Protein AF-A0A0K2TGV7-F1 (afdb_monomer_lite)

Organism: Lepeophtheirus salmonis (NCBI:txid72036)

InterPro domains:
  IPR032063 ADP-ribosylhydrolase MavL-like [PF16062] (21-197)

Secondary structure (DSSP, 8-state):
-HHHHHHHT--------HHHHHHHHHHHHHHS--S-STT-HHHHHHH-GGGHHHHHHHHHT-EEEE-HHHHHHHHHHHHHHHHHS-HHHHHHHTT--HHHHHHHHHHS--SEEETTTTEEE-STT--EEES--TTTT-TTT-BTTB-TTTS--HHHHHHHTTEEEEEEEE--S---TTSTTPPPS-GGGS-SEEEE-

pLDDT: mean 87.93, std 15.77, range [33.53, 98.56]

Foldseek 3Di:
DVVVVVVLPPQPPDPCQLVNVLVVLVVQCVQPPDPDDLQRSVNCCVVCVVCSVVVVVQVSPKDKDFDPVLLVVVVVVLVCCCVPFDPQSVVVSVPDDSNNLLVCLPQLAFPDFDDPQRWTHHTRPQGTDGDLLQQERPPPRHDPPNHVVRHPHPVSPVSSVRMDMKTKDFDQDPPDPPCSSDGDPCPVVDDRIDMDD

Radius of gyration: 19.22 Å; chains: 1; bounding box: 45×31×54 Å

Structure (mmCIF, N/CA/C/O backbone):
data_AF-A0A0K2TGV7-F1
#
_entry.id   AF-A0A0K2TGV7-F1
#
loop_
_atom_site.group_PDB
_atom_site.id
_atom_site.type_symbol
_atom_site.label_atom_id
_atom_site.label_alt_id
_atom_site.label_comp_id
_atom_site.label_asym_id
_atom_site.label_entity_id
_atom_site.label_seq_id
_atom_site.pdbx_PDB_ins_code
_atom_site.Cartn_x
_atom_site.Cartn_y
_atom_site.Cartn_z
_atom_site.occupancy
_atom_site.B_iso_or_equiv
_atom_site.auth_seq_id
_atom_site.auth_comp_id
_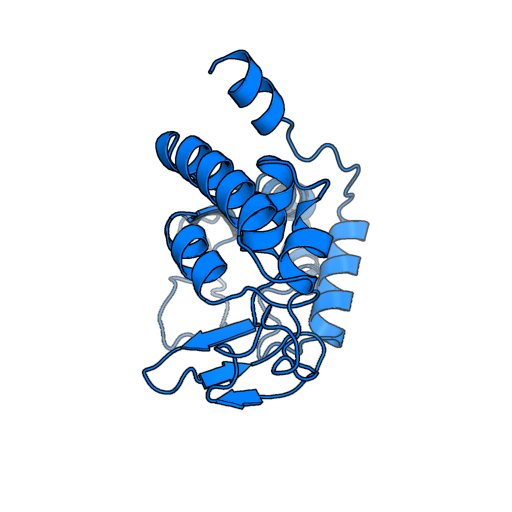atom_site.auth_asym_id
_atom_site.auth_atom_id
_atom_site.pdbx_PDB_model_num
ATOM 1 N N . MET A 1 1 ? -26.450 -1.143 -6.651 1.00 40.16 1 MET A N 1
ATOM 2 C CA . MET A 1 1 ? -25.113 -1.548 -7.145 1.00 40.16 1 MET A CA 1
ATOM 3 C C . MET A 1 1 ? -24.595 -0.707 -8.314 1.00 40.16 1 MET A C 1
ATOM 5 O O . MET A 1 1 ? -23.536 -0.115 -8.162 1.00 40.16 1 MET A O 1
ATOM 9 N N . ALA A 1 2 ? -25.316 -0.563 -9.437 1.00 33.53 2 ALA A N 1
ATOM 10 C CA . ALA A 1 2 ? -24.807 0.136 -10.637 1.00 33.53 2 ALA A CA 1
ATOM 11 C C . ALA A 1 2 ? -24.327 1.593 -10.410 1.00 33.53 2 ALA A C 1
ATOM 13 O O . ALA A 1 2 ? -23.336 2.024 -10.998 1.00 33.53 2 ALA A O 1
ATOM 14 N N . ALA A 1 3 ? -24.981 2.349 -9.519 1.00 35.62 3 ALA A N 1
ATOM 15 C CA . ALA A 1 3 ? -24.575 3.718 -9.168 1.00 35.62 3 ALA A CA 1
ATOM 16 C C . ALA A 1 3 ? -23.328 3.787 -8.257 1.00 35.62 3 ALA A C 1
ATOM 18 O O . ALA A 1 3 ? -22.602 4.780 -8.283 1.00 35.62 3 ALA A O 1
ATOM 19 N N . ILE A 1 4 ? -23.068 2.733 -7.474 1.00 36.53 4 ILE A N 1
ATOM 20 C CA . ILE A 1 4 ? -21.887 2.605 -6.602 1.00 36.53 4 ILE A CA 1
ATOM 21 C C . ILE A 1 4 ? -20.673 2.207 -7.452 1.00 36.53 4 ILE A C 1
ATOM 23 O O . ILE A 1 4 ? -19.629 2.849 -7.363 1.00 36.53 4 ILE A O 1
ATOM 27 N N . LEU A 1 5 ? -20.853 1.247 -8.367 1.00 35.50 5 LEU A N 1
ATOM 28 C CA . LEU A 1 5 ? -19.845 0.840 -9.353 1.00 35.50 5 LEU A CA 1
ATOM 29 C C . LEU A 1 5 ? -19.385 2.016 -10.229 1.00 35.50 5 LEU A C 1
ATOM 31 O O . LEU A 1 5 ? -18.187 2.254 -10.331 1.00 35.50 5 LEU A O 1
ATOM 35 N N . LYS A 1 6 ? -20.308 2.842 -10.752 1.00 35.88 6 LYS A N 1
ATOM 36 C CA . LYS A 1 6 ? -19.953 4.047 -11.536 1.00 35.88 6 LYS A CA 1
ATOM 37 C C . LYS A 1 6 ? -19.118 5.082 -10.765 1.00 35.88 6 LYS A C 1
ATOM 39 O O . LYS A 1 6 ? -18.370 5.835 -11.387 1.00 35.88 6 LYS A O 1
ATOM 44 N N . LYS A 1 7 ? -19.252 5.154 -9.432 1.00 38.47 7 LYS A N 1
ATOM 45 C CA . LYS A 1 7 ? -18.447 6.046 -8.573 1.00 38.47 7 LYS A CA 1
ATOM 46 C C . LYS A 1 7 ? -17.069 5.463 -8.250 1.00 38.47 7 LYS A C 1
ATOM 48 O O . LYS A 1 7 ? -16.127 6.236 -8.109 1.00 38.47 7 LYS A O 1
ATOM 53 N N . LEU A 1 8 ? -16.954 4.137 -8.160 1.00 39.44 8 LEU A N 1
ATOM 54 C CA . LEU A 1 8 ? -15.688 3.421 -7.950 1.00 39.44 8 LEU A CA 1
ATOM 55 C C . LEU A 1 8 ? -14.821 3.386 -9.218 1.00 39.44 8 LEU A C 1
ATOM 57 O O . LEU A 1 8 ? -13.602 3.375 -9.122 1.00 39.44 8 LEU A O 1
ATOM 61 N N . THR A 1 9 ? -15.428 3.452 -10.406 1.00 39.25 9 THR A N 1
ATOM 62 C CA . THR A 1 9 ? -14.722 3.503 -11.699 1.00 39.25 9 THR A CA 1
ATOM 63 C C . THR A 1 9 ? -14.281 4.907 -12.110 1.00 39.25 9 THR A C 1
ATOM 65 O O . THR A 1 9 ? -14.002 5.137 -13.290 1.00 39.25 9 THR A O 1
ATOM 68 N N . LYS A 1 10 ? -14.230 5.886 -11.195 1.00 40.75 10 LYS A N 1
ATOM 69 C CA . LYS A 1 10 ? -13.599 7.166 -11.525 1.00 40.75 10 LYS A CA 1
ATOM 70 C C . LYS A 1 10 ? -12.100 6.900 -11.666 1.00 40.75 10 LYS A C 1
ATOM 72 O O . LYS A 1 10 ? -11.375 6.934 -10.679 1.00 40.75 10 LYS A O 1
ATOM 77 N N . LYS A 1 11 ? -11.672 6.598 -12.902 1.00 44.78 11 LYS A N 1
ATOM 78 C CA . LYS A 1 11 ? -10.268 6.520 -13.332 1.00 44.78 11 LYS A CA 1
ATOM 79 C C . LYS A 1 11 ? -9.540 7.658 -12.628 1.00 44.78 11 LYS A C 1
ATOM 81 O O . LYS A 1 11 ? -10.070 8.771 -12.669 1.00 44.78 11 LYS A O 1
ATOM 86 N N . CYS A 1 12 ? -8.421 7.382 -11.952 1.00 42.91 12 CYS A N 1
ATOM 87 C CA . CYS A 1 12 ? -7.605 8.403 -11.301 1.00 42.91 12 CYS A CA 1
ATOM 88 C C . CYS A 1 12 ? -7.347 9.523 -12.313 1.00 42.91 12 CYS A C 1
ATOM 90 O O . CYS A 1 12 ? -6.460 9.438 -13.154 1.00 42.91 12 CYS A O 1
ATOM 92 N N . SER A 1 13 ? -8.182 10.561 -12.274 1.00 42.34 13 SER A N 1
ATOM 93 C CA . SER A 1 13 ? -8.185 11.672 -13.219 1.00 42.34 13 SER A CA 1
ATOM 94 C C . SER A 1 13 ? -7.161 12.701 -12.762 1.00 42.34 13 SER A C 1
ATOM 96 O O . SER A 1 13 ? -7.432 13.901 -12.743 1.00 42.34 13 SER A O 1
ATOM 98 N N . GLY A 1 14 ? -6.023 12.212 -12.271 1.00 48.12 14 GLY A N 1
ATOM 99 C CA . GLY A 1 14 ? -4.883 13.041 -11.963 1.00 48.12 14 GLY A CA 1
ATOM 100 C C . GLY A 1 14 ? -4.236 13.422 -13.280 1.00 48.12 14 GLY A C 1
ATOM 101 O O . GLY A 1 14 ? -3.942 12.554 -14.101 1.00 48.12 14 GLY A O 1
ATOM 102 N N . ASN A 1 15 ? -3.973 14.712 -13.466 1.00 54.06 15 ASN A N 1
ATOM 103 C CA . ASN A 1 15 ? -3.015 15.214 -14.449 1.00 54.06 15 ASN A CA 1
ATOM 104 C C . ASN A 1 15 ? -1.585 14.765 -14.073 1.00 54.06 15 ASN A C 1
ATOM 106 O O . ASN A 1 15 ? -0.688 15.593 -13.975 1.00 54.06 15 ASN A O 1
ATOM 110 N N . SER A 1 16 ? -1.359 13.482 -13.776 1.00 59.22 16 SER A N 1
ATOM 111 C CA . SER A 1 16 ? -0.023 12.950 -13.531 1.00 59.22 16 SER A CA 1
ATOM 112 C C . SER A 1 16 ? 0.715 12.924 -14.863 1.00 59.22 16 SER A C 1
ATOM 114 O O . SER A 1 16 ? 0.534 12.026 -15.674 1.00 59.22 16 SER A O 1
ATOM 116 N N . THR A 1 17 ? 1.499 13.956 -15.138 1.00 85.25 17 THR A N 1
ATOM 117 C CA . THR A 1 17 ? 2.464 13.937 -16.238 1.00 85.25 17 THR A CA 1
ATOM 118 C C . THR A 1 17 ? 3.582 12.950 -15.910 1.00 85.25 17 THR A C 1
ATOM 120 O O . THR A 1 17 ? 3.777 12.595 -14.740 1.00 85.25 17 THR A O 1
ATOM 123 N N . ILE A 1 18 ? 4.344 12.513 -16.917 1.00 88.50 18 ILE A N 1
ATOM 124 C CA . ILE A 1 18 ? 5.540 11.699 -16.673 1.00 88.50 18 ILE A CA 1
ATOM 125 C C . ILE A 1 18 ? 6.476 12.338 -15.632 1.00 88.50 18 ILE A C 1
ATOM 127 O O . ILE A 1 18 ? 7.008 11.628 -14.784 1.00 88.50 18 ILE A O 1
ATOM 131 N N . ASP A 1 19 ? 6.586 13.668 -15.604 1.00 90.31 19 ASP A N 1
ATOM 132 C CA . ASP A 1 19 ? 7.405 14.396 -14.627 1.00 90.31 19 ASP A CA 1
ATOM 133 C C . ASP A 1 19 ? 6.944 14.167 -13.184 1.00 90.31 19 ASP A C 1
ATOM 135 O O . ASP A 1 19 ? 7.764 13.964 -12.290 1.00 90.31 19 ASP A O 1
ATOM 139 N N . ILE A 1 20 ? 5.627 14.140 -12.948 1.00 91.69 20 ILE A N 1
ATOM 140 C CA . ILE A 1 20 ? 5.065 13.838 -11.625 1.00 91.69 20 ILE A CA 1
ATOM 141 C C . ILE A 1 20 ? 5.361 12.386 -11.244 1.00 91.69 20 ILE A C 1
ATOM 143 O O . ILE A 1 20 ? 5.678 12.109 -10.091 1.00 91.69 20 ILE A O 1
ATOM 147 N N . ILE A 1 21 ? 5.289 11.454 -12.197 1.00 92.44 21 ILE A N 1
ATOM 148 C CA . ILE A 1 21 ? 5.596 10.039 -11.946 1.00 92.44 21 ILE A CA 1
ATOM 149 C C . ILE A 1 21 ? 7.080 9.861 -11.598 1.00 92.44 21 ILE A C 1
ATOM 151 O O . ILE A 1 21 ? 7.395 9.148 -10.646 1.00 92.44 21 ILE A O 1
ATOM 155 N N . ILE A 1 22 ? 7.984 10.526 -12.327 1.00 92.38 22 ILE A N 1
ATOM 156 C CA . ILE A 1 22 ? 9.425 10.527 -12.035 1.00 92.38 22 ILE A CA 1
ATOM 157 C C . ILE A 1 22 ? 9.662 11.081 -10.634 1.00 92.38 22 ILE A C 1
ATOM 159 O O . ILE A 1 22 ? 10.280 10.401 -9.819 1.00 92.38 22 ILE A O 1
ATOM 163 N N . LYS A 1 23 ? 9.111 12.263 -10.337 1.00 94.12 23 LYS A N 1
ATOM 164 C CA . LYS A 1 23 ? 9.248 12.908 -9.031 1.00 94.12 23 LYS A CA 1
ATOM 165 C C . LYS A 1 23 ? 8.763 11.999 -7.899 1.00 94.12 23 LYS A C 1
ATOM 167 O O . LYS A 1 23 ? 9.498 11.775 -6.948 1.00 94.12 23 LYS A O 1
ATOM 172 N N . ASN A 1 24 ? 7.566 11.424 -8.022 1.00 92.69 24 ASN A N 1
ATOM 173 C CA . ASN A 1 24 ? 7.022 10.512 -7.014 1.00 92.69 24 ASN A CA 1
ATOM 174 C C . ASN A 1 24 ? 7.896 9.257 -6.848 1.00 92.69 24 ASN A C 1
ATOM 176 O O . ASN A 1 24 ? 8.049 8.758 -5.736 1.00 92.69 24 ASN A O 1
ATOM 180 N N . SER A 1 25 ? 8.461 8.734 -7.943 1.00 92.69 25 SER A N 1
ATOM 181 C CA . SER A 1 25 ? 9.375 7.589 -7.895 1.00 92.69 25 SER A CA 1
ATOM 182 C C . SER A 1 25 ? 10.685 7.924 -7.181 1.00 92.69 25 SER A C 1
ATOM 184 O O . SER A 1 25 ? 11.205 7.052 -6.491 1.00 92.69 25 SER A O 1
ATOM 186 N N . GLU A 1 26 ? 11.229 9.127 -7.374 1.00 92.94 26 GLU A N 1
ATOM 187 C CA . GLU A 1 26 ? 12.450 9.595 -6.705 1.00 92.94 26 GLU A CA 1
ATOM 188 C C . GLU A 1 26 ? 12.184 9.861 -5.216 1.00 92.94 26 GLU A C 1
ATOM 190 O O . GLU A 1 26 ? 12.867 9.296 -4.371 1.00 92.94 26 GLU A O 1
ATOM 195 N N . GLU A 1 27 ? 11.116 10.592 -4.878 1.00 93.19 27 GLU A N 1
ATOM 196 C CA . GLU A 1 27 ? 10.727 10.850 -3.482 1.00 93.19 27 GLU A CA 1
ATOM 197 C C . GLU A 1 27 ? 10.459 9.552 -2.704 1.00 93.19 27 GLU A C 1
ATOM 199 O O . GLU A 1 27 ? 10.799 9.432 -1.523 1.00 93.19 27 GLU A O 1
ATOM 204 N N . PHE A 1 28 ? 9.854 8.555 -3.359 1.00 92.00 28 PHE A N 1
ATOM 205 C CA . PHE A 1 28 ? 9.637 7.250 -2.748 1.00 92.00 28 PHE A CA 1
ATOM 206 C C . PHE A 1 28 ? 10.951 6.504 -2.491 1.00 92.00 28 PHE A C 1
ATOM 208 O O . PHE A 1 28 ? 11.059 5.851 -1.456 1.00 92.00 28 PHE A O 1
ATOM 215 N N . ASP A 1 29 ? 11.930 6.597 -3.393 1.00 91.12 29 ASP A N 1
ATOM 216 C CA . ASP A 1 29 ? 13.252 5.979 -3.238 1.00 91.12 29 ASP A CA 1
ATOM 217 C C . ASP A 1 29 ? 14.074 6.651 -2.135 1.00 91.12 29 ASP A C 1
ATOM 219 O O . ASP A 1 29 ? 14.592 5.972 -1.253 1.00 91.12 29 ASP A O 1
ATOM 223 N N . ASP A 1 30 ? 14.103 7.983 -2.106 1.00 91.38 30 ASP A N 1
ATOM 224 C CA . ASP A 1 30 ? 14.813 8.753 -1.079 1.00 91.38 30 ASP A CA 1
ATOM 225 C C . ASP A 1 30 ? 14.341 8.374 0.335 1.00 91.38 30 ASP A C 1
ATOM 227 O O . ASP A 1 30 ? 15.130 8.220 1.274 1.00 91.38 30 ASP A O 1
ATOM 231 N N . ALA A 1 31 ? 13.030 8.175 0.489 1.00 90.88 31 ALA A N 1
ATOM 232 C CA . ALA A 1 31 ? 12.419 7.749 1.741 1.00 90.88 31 ALA A CA 1
ATOM 233 C C . ALA A 1 31 ? 12.533 6.233 2.001 1.00 90.88 31 ALA A C 1
ATOM 235 O O . ALA A 1 31 ? 12.388 5.798 3.148 1.00 90.88 31 ALA A O 1
ATOM 236 N N . ASN A 1 32 ? 12.734 5.428 0.953 1.00 91.19 32 ASN A N 1
ATOM 237 C CA . ASN A 1 32 ? 12.720 3.966 0.989 1.00 91.19 32 ASN A CA 1
ATOM 238 C C . ASN A 1 32 ? 13.733 3.392 -0.025 1.00 91.19 32 ASN A C 1
ATOM 240 O O . ASN A 1 32 ? 13.318 2.924 -1.091 1.00 91.19 32 ASN A O 1
ATOM 244 N N . PRO A 1 33 ? 15.042 3.383 0.290 1.00 87.56 33 PRO A N 1
ATOM 245 C CA . PRO A 1 33 ? 16.063 2.990 -0.678 1.00 87.56 33 PRO A CA 1
ATOM 246 C C . PRO A 1 33 ? 15.839 1.569 -1.210 1.00 87.56 33 PRO A C 1
ATOM 248 O O . PRO A 1 33 ? 15.788 0.615 -0.424 1.00 87.56 33 PRO A O 1
ATOM 251 N N . PHE A 1 34 ? 15.714 1.396 -2.534 1.00 84.88 34 PHE A N 1
ATOM 252 C CA . PHE A 1 34 ? 15.680 0.041 -3.113 1.00 84.88 34 PHE A CA 1
ATOM 253 C C . PHE A 1 34 ? 17.086 -0.487 -3.377 1.00 84.88 34 PHE A C 1
ATOM 255 O O . PHE A 1 34 ? 17.993 0.267 -3.718 1.00 84.88 34 PHE A O 1
ATOM 262 N N . PRO A 1 35 ? 17.261 -1.818 -3.336 1.00 87.06 35 PRO A N 1
ATOM 263 C CA . PRO A 1 35 ? 18.539 -2.444 -3.656 1.00 87.06 35 PRO A CA 1
ATOM 264 C C . PRO A 1 35 ? 18.899 -2.408 -5.152 1.00 87.06 35 PRO A C 1
ATOM 266 O O . PRO A 1 35 ? 20.003 -2.820 -5.503 1.00 87.06 35 PRO A O 1
ATOM 269 N N . ILE A 1 36 ? 17.986 -1.989 -6.040 1.00 90.38 36 ILE A N 1
ATOM 270 C CA . ILE A 1 36 ? 18.184 -2.030 -7.494 1.00 90.38 36 ILE A CA 1
ATOM 271 C C . ILE A 1 36 ? 17.689 -0.762 -8.194 1.00 90.38 36 ILE A C 1
ATOM 273 O O . ILE A 1 36 ? 16.648 -0.202 -7.861 1.00 90.38 36 ILE A O 1
ATOM 277 N N . GLU A 1 37 ? 18.413 -0.388 -9.247 1.00 90.56 37 GLU A N 1
ATOM 278 C CA . GLU A 1 37 ? 18.153 0.797 -10.072 1.00 90.56 37 GLU A CA 1
ATOM 279 C C . GLU A 1 37 ? 17.385 0.481 -11.363 1.00 90.56 37 GLU A C 1
ATOM 281 O O . GLU A 1 37 ? 16.758 1.355 -11.957 1.00 90.56 37 GLU A O 1
ATOM 286 N N . SER A 1 38 ? 17.440 -0.764 -11.842 1.00 89.62 38 SER A N 1
ATOM 287 C CA . SER A 1 38 ? 16.990 -1.136 -13.193 1.00 89.62 38 SER A CA 1
ATOM 288 C C . SER A 1 38 ? 15.505 -0.881 -13.456 1.00 89.62 38 SER A C 1
ATOM 290 O O . SER A 1 38 ? 15.127 -0.634 -14.598 1.00 89.62 38 SER A O 1
ATOM 292 N N . VAL A 1 39 ? 14.684 -0.892 -12.405 1.00 88.56 39 VAL A N 1
ATOM 293 C CA . VAL A 1 39 ? 13.229 -0.671 -12.454 1.00 88.56 39 VAL A CA 1
ATOM 294 C C . VAL A 1 39 ? 12.820 0.779 -12.170 1.00 88.56 39 VAL A C 1
ATOM 296 O O . VAL A 1 39 ? 11.632 1.094 -12.168 1.00 88.56 39 VAL A O 1
ATOM 299 N N . ARG A 1 40 ? 13.774 1.681 -11.905 1.00 91.56 40 ARG A N 1
ATOM 300 C CA . ARG A 1 40 ? 13.476 3.088 -11.602 1.00 91.56 40 ARG A CA 1
ATOM 301 C C . ARG A 1 40 ? 12.966 3.807 -12.841 1.00 91.56 40 ARG A C 1
ATOM 303 O O . ARG A 1 40 ? 13.585 3.722 -13.899 1.00 91.56 40 ARG A O 1
ATOM 310 N N . VAL A 1 41 ? 11.899 4.596 -12.700 1.00 92.62 41 VAL A N 1
ATOM 311 C CA . VAL A 1 41 ? 11.262 5.309 -13.825 1.00 92.62 41 VAL A CA 1
ATOM 312 C C . VAL A 1 41 ? 12.283 6.144 -14.606 1.00 92.62 41 VAL A C 1
ATOM 314 O O . VAL A 1 41 ? 12.371 6.034 -15.826 1.00 92.62 41 VAL A O 1
ATOM 317 N N . LYS A 1 42 ? 13.148 6.891 -13.909 1.00 92.25 42 LYS A N 1
ATOM 318 C CA . LYS A 1 42 ? 14.242 7.667 -14.518 1.00 92.25 42 LYS A CA 1
ATOM 319 C C . LYS A 1 42 ? 15.203 6.812 -15.354 1.00 92.25 42 LYS A C 1
ATOM 321 O O . LYS A 1 42 ? 15.651 7.232 -16.421 1.00 92.25 42 LYS A O 1
ATOM 326 N N . ARG A 1 43 ? 15.537 5.609 -14.876 1.00 91.75 43 ARG A N 1
ATOM 327 C CA . ARG A 1 43 ? 16.428 4.664 -15.569 1.00 91.75 43 ARG A CA 1
ATOM 328 C C . ARG A 1 43 ? 15.737 4.042 -16.776 1.00 91.75 43 ARG A C 1
ATOM 330 O O . ARG A 1 43 ? 16.357 3.957 -17.832 1.00 91.75 43 ARG A O 1
ATOM 337 N N . LEU A 1 44 ? 14.463 3.679 -16.635 1.00 91.25 44 LEU A N 1
ATOM 338 C CA . LEU A 1 44 ? 13.639 3.145 -17.718 1.00 91.25 44 LEU A CA 1
ATOM 339 C C . LEU A 1 44 ? 13.491 4.146 -18.858 1.00 91.25 44 LEU A C 1
ATOM 341 O O . LEU A 1 44 ? 13.712 3.776 -20.002 1.00 91.25 44 LEU A O 1
ATOM 345 N N . ILE A 1 45 ? 13.211 5.413 -18.555 1.00 91.50 45 ILE A N 1
ATOM 346 C CA . ILE A 1 45 ? 13.089 6.473 -19.565 1.00 91.50 45 ILE A CA 1
ATOM 347 C C . ILE A 1 45 ? 14.416 6.717 -20.283 1.00 91.50 45 ILE A C 1
ATOM 349 O O . ILE A 1 45 ? 14.440 6.870 -21.499 1.00 91.50 45 ILE A O 1
ATOM 353 N N . LYS A 1 46 ? 15.539 6.720 -19.553 1.00 91.38 46 LYS A N 1
ATOM 354 C CA . LYS A 1 46 ? 16.865 6.864 -20.170 1.00 91.38 46 LYS A CA 1
ATOM 355 C C . LYS A 1 46 ? 17.192 5.693 -21.103 1.00 91.38 46 LYS A C 1
ATOM 357 O O . LYS A 1 46 ? 17.872 5.889 -22.104 1.00 91.38 46 LYS A O 1
ATOM 362 N N . ARG A 1 47 ? 16.760 4.484 -20.743 1.00 88.31 47 ARG A N 1
ATOM 363 C CA . ARG A 1 47 ? 17.016 3.261 -21.510 1.00 88.31 47 ARG A CA 1
ATOM 364 C C . ARG A 1 47 ? 16.078 3.105 -22.706 1.00 88.31 47 ARG A C 1
ATOM 366 O O . ARG A 1 47 ? 16.527 2.652 -23.749 1.00 88.31 47 ARG A O 1
ATOM 373 N N . PHE A 1 48 ? 14.811 3.462 -22.529 1.00 88.75 48 PHE A N 1
ATOM 374 C CA . PHE A 1 48 ? 13.727 3.304 -23.496 1.00 88.75 48 PHE A CA 1
ATOM 375 C C . PHE A 1 48 ? 13.016 4.649 -23.718 1.00 88.75 48 PHE A C 1
ATOM 377 O O . PHE A 1 48 ? 11.847 4.803 -23.337 1.00 88.75 48 PHE A O 1
ATOM 384 N N . PRO A 1 49 ? 13.702 5.662 -24.281 1.00 90.38 49 PRO A N 1
ATOM 385 C CA . PRO A 1 49 ? 13.109 6.979 -24.517 1.00 90.38 49 PRO A CA 1
ATOM 386 C C . PRO A 1 49 ? 11.863 6.908 -25.414 1.00 90.38 49 PRO A C 1
ATOM 388 O O . PRO A 1 49 ? 10.934 7.697 -25.258 1.00 90.38 49 PRO A O 1
ATOM 391 N N . GLU A 1 50 ? 11.787 5.919 -26.303 1.00 90.06 50 GLU A N 1
ATOM 392 C CA . GLU A 1 50 ? 10.633 5.644 -27.157 1.00 90.06 50 GLU A CA 1
ATOM 393 C C . GLU A 1 50 ? 9.401 5.125 -26.391 1.00 90.06 50 GLU A C 1
ATOM 395 O O . GLU A 1 50 ? 8.285 5.189 -26.907 1.00 90.06 50 GLU A O 1
ATOM 400 N N . LYS A 1 51 ? 9.570 4.647 -25.148 1.00 89.75 51 LYS A N 1
ATOM 401 C CA . LYS A 1 51 ? 8.498 4.062 -24.321 1.00 89.75 51 LYS A CA 1
ATOM 402 C C . LYS A 1 51 ? 7.936 5.002 -23.253 1.00 89.75 51 LYS A C 1
ATOM 404 O O . LYS A 1 51 ? 7.100 4.570 -22.463 1.00 89.75 51 LYS A O 1
ATOM 409 N N . ILE A 1 52 ? 8.326 6.278 -23.223 1.00 91.69 52 ILE A N 1
ATOM 410 C CA . ILE A 1 52 ? 7.865 7.253 -22.210 1.00 91.69 52 ILE A CA 1
ATOM 411 C C . ILE A 1 52 ? 6.334 7.273 -22.077 1.00 91.69 52 ILE A C 1
ATOM 413 O O . ILE A 1 52 ? 5.804 7.112 -20.977 1.00 91.69 52 ILE A O 1
ATOM 417 N N . ASN A 1 53 ? 5.621 7.387 -23.201 1.00 90.88 53 ASN A N 1
ATOM 418 C CA . ASN A 1 53 ? 4.155 7.425 -23.215 1.00 90.88 53 ASN A CA 1
ATOM 419 C C . ASN A 1 53 ? 3.532 6.130 -22.672 1.00 90.88 53 ASN A C 1
ATOM 421 O O . ASN A 1 53 ? 2.461 6.155 -22.067 1.00 90.88 53 ASN A O 1
ATOM 425 N N . LEU A 1 54 ? 4.201 4.996 -22.885 1.00 90.56 54 LEU A N 1
ATOM 426 C CA . LEU A 1 54 ? 3.745 3.696 -22.412 1.00 90.56 54 LEU A CA 1
ATOM 427 C C . LEU A 1 54 ? 3.947 3.555 -20.901 1.00 90.56 54 LEU A C 1
ATOM 429 O O . LEU A 1 54 ? 3.027 3.135 -20.207 1.00 90.56 54 LEU A O 1
ATOM 433 N N . ILE A 1 55 ? 5.103 3.982 -20.384 1.00 90.88 55 ILE A N 1
ATOM 434 C CA . ILE A 1 55 ? 5.392 4.029 -18.943 1.00 90.88 55 ILE A CA 1
ATOM 435 C C . ILE A 1 55 ? 4.367 4.917 -18.226 1.00 90.88 55 ILE A C 1
ATOM 437 O O . ILE A 1 55 ? 3.790 4.509 -17.217 1.00 90.88 55 ILE A O 1
ATOM 441 N N . GLU A 1 56 ? 4.096 6.107 -18.770 1.00 91.88 56 GLU A N 1
ATOM 442 C CA . GLU A 1 56 ? 3.080 7.014 -18.231 1.00 91.88 56 GLU A CA 1
ATOM 443 C C . GLU A 1 56 ? 1.690 6.368 -18.233 1.00 91.88 56 GLU A C 1
ATOM 445 O O . GLU A 1 56 ? 0.976 6.410 -17.226 1.00 91.88 56 GLU A O 1
ATOM 450 N N . LYS A 1 57 ? 1.309 5.735 -19.348 1.00 90.62 57 LYS A N 1
ATOM 451 C 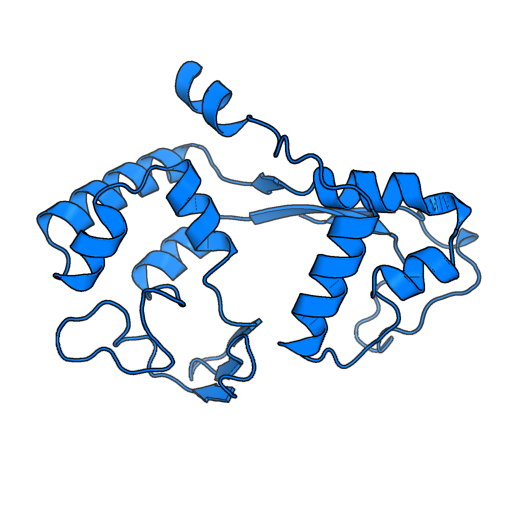CA . LYS A 1 57 ? 0.033 5.028 -19.473 1.00 90.62 57 LYS A CA 1
ATOM 452 C C . LYS A 1 57 ? -0.091 3.908 -18.440 1.00 90.62 57 LYS A C 1
ATOM 454 O O . LYS A 1 57 ? -1.100 3.848 -17.746 1.00 90.62 57 LYS A O 1
ATOM 459 N N . PHE A 1 58 ? 0.920 3.055 -18.310 1.00 91.81 58 PHE A N 1
ATOM 460 C CA . PHE A 1 58 ? 0.910 1.913 -17.393 1.00 91.81 58 PHE A CA 1
ATOM 461 C C . PHE A 1 58 ? 0.762 2.346 -15.936 1.00 91.81 58 PHE A C 1
ATOM 463 O O . PHE A 1 58 ? -0.062 1.788 -15.215 1.00 91.81 58 PHE A O 1
ATOM 470 N N . ALA A 1 59 ? 1.467 3.402 -15.524 1.00 90.31 59 ALA A N 1
ATOM 471 C CA . ALA A 1 59 ? 1.315 3.970 -14.188 1.00 90.31 59 ALA A CA 1
ATOM 472 C C . ALA A 1 59 ? -0.110 4.504 -13.931 1.00 90.31 59 ALA A C 1
ATOM 474 O O . ALA A 1 59 ? -0.647 4.334 -12.838 1.00 90.31 59 ALA A O 1
ATOM 475 N N . LYS A 1 60 ? -0.745 5.129 -14.933 1.00 89.69 60 LYS A N 1
ATOM 476 C CA . LYS A 1 60 ? -2.125 5.650 -14.839 1.00 89.69 60 LYS A CA 1
ATOM 477 C C . LYS A 1 60 ? -3.198 4.568 -14.863 1.00 89.69 60 LYS A C 1
ATOM 479 O O . LYS A 1 60 ? -4.317 4.806 -14.413 1.00 89.69 60 LYS A O 1
ATOM 484 N N . GLU A 1 61 ? -2.881 3.423 -15.449 1.00 90.31 61 GLU A N 1
ATOM 485 C CA . GLU A 1 61 ? -3.791 2.294 -15.619 1.00 90.31 61 GLU A CA 1
ATOM 486 C C . GLU A 1 61 ? -3.574 1.203 -14.570 1.00 90.31 61 GLU A C 1
ATOM 488 O O . GLU A 1 61 ? -4.101 0.111 -14.729 1.00 90.31 61 GLU A O 1
ATOM 493 N N . ALA A 1 62 ? -2.847 1.482 -13.485 1.00 91.00 62 ALA A N 1
ATOM 494 C CA . ALA A 1 62 ? -2.879 0.632 -12.303 1.00 91.00 62 ALA A CA 1
ATOM 495 C C . ALA A 1 62 ? -4.236 0.777 -11.591 1.00 91.00 62 ALA A C 1
ATOM 497 O O . ALA A 1 62 ? -4.697 1.896 -11.347 1.00 91.00 62 ALA A O 1
ATOM 498 N N . TYR A 1 63 ? -4.880 -0.339 -11.246 1.00 91.00 63 TYR A N 1
ATOM 499 C CA . TYR A 1 63 ? -6.182 -0.333 -10.576 1.00 91.00 63 TYR A CA 1
ATOM 500 C C . TYR A 1 63 ? -6.317 -1.441 -9.521 1.00 91.00 63 TYR A C 1
ATOM 502 O O . TYR A 1 63 ? -5.741 -2.521 -9.668 1.00 91.00 63 TYR A O 1
ATOM 510 N N . PRO A 1 64 ? -7.089 -1.198 -8.445 1.00 94.00 64 PRO A N 1
ATOM 511 C CA . PRO A 1 64 ? -7.467 -2.245 -7.506 1.00 94.00 64 PRO A CA 1
ATOM 512 C C . PRO A 1 64 ? -8.399 -3.273 -8.148 1.00 94.00 64 PRO A C 1
ATOM 514 O O . PRO A 1 64 ? -9.305 -2.918 -8.903 1.00 94.00 64 PRO A O 1
ATOM 517 N N . ILE A 1 65 ? -8.229 -4.535 -7.765 1.00 94.75 65 ILE A N 1
ATOM 518 C CA . ILE A 1 65 ? -9.153 -5.628 -8.069 1.00 94.75 65 ILE A CA 1
ATOM 519 C C . ILE A 1 65 ? -9.800 -6.072 -6.766 1.00 94.75 65 ILE A C 1
ATOM 521 O O . ILE A 1 65 ? -9.116 -6.454 -5.820 1.00 94.75 65 ILE A O 1
ATOM 525 N N . ILE A 1 66 ? -11.127 -6.034 -6.724 1.00 95.25 66 ILE A N 1
ATOM 526 C CA . ILE A 1 66 ? -11.909 -6.371 -5.540 1.00 95.25 66 ILE A CA 1
ATOM 527 C C . ILE A 1 66 ? -13.188 -7.087 -5.961 1.00 95.25 66 ILE A C 1
ATOM 529 O O . ILE A 1 66 ? -13.861 -6.662 -6.902 1.00 95.25 66 ILE A O 1
ATOM 533 N N . HIS A 1 67 ? -13.519 -8.175 -5.268 1.00 96.00 67 HIS A N 1
ATOM 534 C CA . HIS A 1 67 ? -14.805 -8.839 -5.453 1.00 96.00 67 HIS A CA 1
ATOM 535 C C . HIS A 1 67 ? -15.929 -7.967 -4.882 1.00 96.00 67 HIS A C 1
ATOM 537 O O . HIS A 1 67 ? -15.755 -7.325 -3.845 1.00 96.00 67 HIS A O 1
ATOM 543 N N . GLU A 1 68 ? -17.092 -7.939 -5.530 1.00 95.31 68 GLU A N 1
ATOM 544 C CA . GLU A 1 68 ? -18.180 -7.033 -5.142 1.00 95.31 68 GLU A CA 1
ATOM 545 C C . GLU A 1 68 ? -18.685 -7.260 -3.710 1.00 95.31 68 GLU A C 1
ATOM 547 O O . GLU A 1 68 ? -18.938 -6.290 -2.998 1.00 95.31 68 GLU A O 1
ATOM 552 N N . ASP A 1 69 ? -18.718 -8.510 -3.241 1.00 97.06 69 ASP A N 1
ATOM 553 C CA . ASP A 1 69 ? -19.090 -8.844 -1.856 1.00 97.06 69 ASP A CA 1
ATOM 554 C C . ASP A 1 69 ? -18.167 -8.200 -0.817 1.00 97.06 69 ASP A C 1
ATOM 556 O O . ASP A 1 69 ? -18.592 -7.873 0.292 1.00 97.06 69 ASP A O 1
ATOM 560 N N . VAL A 1 70 ? -16.905 -7.953 -1.176 1.00 97.25 70 VAL A N 1
ATOM 561 C CA . VAL A 1 70 ? -15.950 -7.287 -0.284 1.00 97.25 70 VAL A CA 1
ATOM 562 C C . VAL A 1 70 ? -16.328 -5.815 -0.103 1.00 97.25 70 VAL A C 1
ATOM 564 O O . VAL A 1 70 ? -16.050 -5.239 0.943 1.00 97.25 70 VAL A O 1
ATOM 567 N N . LEU A 1 71 ? -17.022 -5.191 -1.062 1.00 96.69 71 LEU A N 1
ATOM 568 C CA . LEU A 1 71 ? -17.539 -3.827 -0.899 1.00 96.69 71 LEU A CA 1
ATOM 569 C C . LEU A 1 71 ? -18.629 -3.772 0.183 1.00 96.69 71 LEU A C 1
ATOM 571 O O . LEU A 1 71 ? -18.663 -2.828 0.980 1.00 96.69 71 LEU A O 1
ATOM 575 N N . THR A 1 72 ? -19.489 -4.794 0.231 1.00 97.06 72 THR A N 1
ATOM 576 C CA . THR A 1 72 ? -20.490 -4.962 1.294 1.00 97.06 72 THR A CA 1
ATOM 577 C C . THR A 1 72 ? -19.794 -5.202 2.630 1.00 97.06 72 THR A C 1
ATOM 579 O O . THR A 1 72 ? -20.032 -4.453 3.574 1.00 97.06 72 THR A O 1
ATOM 582 N N . LEU A 1 73 ? -18.827 -6.127 2.670 1.00 98.25 73 LEU A N 1
ATOM 583 C CA . LEU A 1 73 ? -18.016 -6.392 3.861 1.00 98.25 73 LEU A CA 1
ATOM 584 C C . LEU A 1 73 ? -17.324 -5.128 4.391 1.00 98.25 73 LEU A C 1
ATOM 586 O O . LEU A 1 73 ? -17.318 -4.902 5.595 1.00 98.25 73 LEU A O 1
ATOM 590 N N . ILE A 1 74 ? -16.753 -4.290 3.519 1.00 98.44 74 ILE A N 1
ATOM 591 C CA . ILE A 1 74 ? -16.134 -3.016 3.919 1.00 98.44 74 ILE A CA 1
ATOM 592 C C . ILE A 1 74 ? -17.167 -2.087 4.561 1.00 98.44 74 ILE A C 1
ATOM 594 O O . ILE A 1 74 ? -16.870 -1.441 5.563 1.00 98.44 74 ILE A O 1
ATOM 598 N N . THR A 1 75 ? -18.368 -1.999 3.991 1.00 98.00 75 THR A N 1
ATOM 599 C CA . THR A 1 75 ? -19.436 -1.149 4.536 1.00 98.00 75 THR A CA 1
ATOM 600 C C . THR A 1 75 ? -19.837 -1.617 5.934 1.00 98.00 75 THR A C 1
ATOM 602 O O . THR A 1 75 ? -19.875 -0.808 6.862 1.00 98.00 75 THR A O 1
ATOM 605 N N . ASP A 1 76 ? -20.047 -2.921 6.104 1.00 98.38 76 ASP A N 1
ATOM 606 C CA . ASP A 1 76 ? -20.397 -3.519 7.394 1.00 98.38 76 ASP A CA 1
ATOM 607 C C . ASP A 1 76 ? -19.263 -3.361 8.411 1.00 98.38 76 ASP A C 1
ATOM 609 O O . ASP A 1 76 ? -19.497 -2.974 9.556 1.00 98.38 76 ASP A O 1
ATOM 613 N N . PHE A 1 77 ? -18.017 -3.569 7.977 1.00 98.50 77 PHE A N 1
ATOM 614 C CA . PHE A 1 77 ? -16.820 -3.359 8.784 1.00 98.50 77 PHE A CA 1
ATOM 615 C C . PHE A 1 77 ? -16.727 -1.921 9.305 1.00 98.50 77 PHE A C 1
ATOM 617 O O . PHE A 1 77 ? -16.518 -1.714 10.500 1.00 98.50 77 PHE A O 1
ATOM 624 N N . LEU A 1 78 ? -16.898 -0.922 8.433 1.00 98.56 78 LEU A N 1
ATOM 625 C CA . LEU A 1 78 ? -16.825 0.489 8.819 1.00 98.56 78 LEU A CA 1
ATOM 626 C C . LEU A 1 78 ? -17.940 0.859 9.800 1.00 98.56 78 LEU A C 1
ATOM 628 O O . LEU A 1 78 ? -17.658 1.511 10.804 1.00 98.56 78 LEU A O 1
ATOM 632 N N . ASN A 1 79 ? -19.173 0.407 9.557 1.00 98.19 79 ASN A N 1
ATOM 633 C CA . ASN A 1 79 ? -20.297 0.638 10.466 1.00 98.19 79 ASN A CA 1
ATOM 634 C C . ASN A 1 79 ? -20.032 0.018 11.844 1.00 98.19 79 ASN A C 1
ATOM 636 O O . ASN A 1 79 ? -20.120 0.706 12.862 1.00 98.19 79 ASN A O 1
ATOM 640 N N . PHE A 1 80 ? -19.606 -1.247 11.872 1.00 98.56 80 PHE A N 1
ATOM 641 C CA . PHE A 1 80 ? -19.272 -1.949 13.108 1.00 98.56 80 PHE A CA 1
ATOM 642 C C . PHE A 1 80 ? -18.155 -1.239 13.882 1.00 98.56 80 PHE A C 1
ATOM 644 O O . PHE A 1 80 ? -18.244 -1.055 15.096 1.00 98.56 80 PHE A O 1
ATOM 651 N N . LYS A 1 81 ? -17.099 -0.793 13.192 1.00 98.00 81 LYS A N 1
ATOM 652 C CA . LYS A 1 81 ? -15.983 -0.077 13.822 1.00 98.00 81 LYS A CA 1
ATOM 653 C C . LYS A 1 81 ? -16.361 1.334 14.278 1.00 98.00 81 LYS A C 1
ATOM 655 O O . LYS A 1 81 ? -15.841 1.793 15.293 1.00 98.00 81 LYS A O 1
ATOM 660 N N . LEU A 1 82 ? -17.279 2.015 13.596 1.00 98.00 82 LEU A N 1
ATOM 661 C CA . LEU A 1 82 ? -17.813 3.303 14.045 1.00 98.00 82 LEU A CA 1
ATOM 662 C C . LEU A 1 82 ? -18.674 3.178 15.303 1.00 98.00 82 LEU A C 1
ATOM 664 O O . LEU A 1 82 ? -18.672 4.089 16.132 1.00 98.00 82 LEU A O 1
ATOM 668 N N . GLU A 1 83 ? -19.368 2.057 15.476 1.00 98.25 83 GLU A N 1
ATOM 669 C CA . GLU A 1 83 ? -20.191 1.798 16.656 1.00 98.25 83 GLU A CA 1
ATOM 670 C C . GLU A 1 83 ? -19.350 1.285 17.837 1.00 98.25 83 GLU A C 1
ATOM 672 O O . GLU A 1 83 ? -19.374 1.856 18.934 1.00 98.25 83 GLU A O 1
ATOM 677 N N . HIS A 1 84 ? -18.516 0.271 17.602 1.00 98.06 84 HIS A N 1
ATOM 678 C CA . HIS A 1 84 ? -17.855 -0.503 18.659 1.00 98.06 84 HIS A CA 1
ATOM 679 C C . HIS A 1 84 ? -16.335 -0.324 18.741 1.00 98.06 84 HIS A C 1
ATOM 681 O O . HIS A 1 84 ? -15.722 -0.814 19.687 1.00 98.06 84 HIS A O 1
ATOM 687 N N . GLY A 1 85 ? -15.717 0.359 17.778 1.00 97.25 85 GLY A N 1
ATOM 688 C CA . GLY A 1 85 ? -14.266 0.532 17.731 1.00 97.25 85 GLY A CA 1
ATOM 689 C C . GLY A 1 85 ? -13.699 1.430 18.833 1.00 97.25 85 GLY A C 1
ATOM 690 O O . GLY A 1 85 ? -14.421 2.083 19.598 1.00 97.25 85 GLY A O 1
ATOM 691 N N . SER A 1 86 ? -12.373 1.488 18.884 1.00 98.12 86 SER A N 1
ATOM 692 C CA . SER A 1 86 ? -11.634 2.395 19.765 1.00 98.12 86 SER A CA 1
ATOM 693 C C . SER A 1 86 ? -11.857 3.870 19.402 1.00 98.12 86 SER A C 1
ATOM 695 O O . SER A 1 86 ? -12.386 4.204 18.335 1.00 98.12 86 SER A O 1
ATOM 697 N N . LYS A 1 87 ? -11.416 4.796 20.263 1.00 98.19 87 LYS A N 1
ATOM 698 C CA . LYS A 1 87 ? -11.453 6.234 19.945 1.00 98.19 87 LYS A CA 1
ATOM 699 C C . LYS A 1 87 ? -10.589 6.554 18.722 1.00 98.19 87 LYS A C 1
ATOM 701 O O . LYS A 1 87 ? -10.987 7.388 17.907 1.00 98.19 87 LYS A O 1
ATOM 706 N N . ILE A 1 88 ? -9.441 5.887 18.577 1.00 98.12 88 ILE A N 1
ATOM 707 C CA . ILE A 1 88 ? -8.549 6.033 17.416 1.00 98.12 88 ILE A CA 1
ATOM 708 C C . ILE A 1 88 ? -9.248 5.562 16.133 1.00 98.12 88 ILE A C 1
ATOM 710 O O . ILE A 1 88 ? -9.288 6.307 15.151 1.00 98.12 88 ILE A O 1
ATOM 714 N N . GLU A 1 89 ? -9.843 4.366 16.153 1.00 98.19 89 GLU A N 1
ATOM 715 C CA . GLU A 1 89 ? -10.563 3.794 15.010 1.00 98.19 89 GLU A CA 1
ATOM 716 C C . GLU A 1 89 ? -11.721 4.701 14.586 1.00 98.19 89 GLU A C 1
ATOM 718 O O . GLU A 1 89 ? -11.793 5.116 13.429 1.00 98.19 89 GLU A O 1
ATOM 723 N N . LYS A 1 90 ? -12.584 5.094 15.531 1.00 98.44 90 LYS A N 1
ATOM 724 C CA . LYS A 1 90 ? -13.731 5.977 15.265 1.00 98.44 90 LYS A CA 1
ATOM 725 C C . LYS A 1 90 ? -13.304 7.314 14.663 1.00 98.44 90 LYS A C 1
ATOM 727 O O . LYS A 1 90 ? -13.955 7.806 13.746 1.00 98.44 90 LYS A O 1
ATOM 732 N N . SER A 1 91 ? -12.198 7.885 15.144 1.00 97.69 91 SER A N 1
ATOM 733 C CA . SER A 1 91 ? -11.637 9.131 14.610 1.00 97.69 91 SER A CA 1
ATOM 734 C C . SER A 1 91 ? -11.196 8.987 13.149 1.00 97.69 91 SER A C 1
ATOM 736 O O . SER A 1 91 ? -11.508 9.842 12.323 1.00 97.69 91 SER A O 1
ATOM 738 N N . ILE A 1 92 ? -10.525 7.882 12.805 1.00 97.50 92 ILE A N 1
ATOM 739 C CA . ILE A 1 92 ? -10.083 7.611 11.430 1.00 97.50 92 ILE A CA 1
ATOM 740 C C . ILE A 1 92 ? -11.268 7.287 10.511 1.00 97.50 92 ILE A C 1
ATOM 742 O O . ILE A 1 92 ? -11.276 7.719 9.358 1.00 97.50 92 ILE A O 1
ATOM 746 N N . TYR A 1 93 ? -12.270 6.551 10.996 1.00 98.06 93 TYR A N 1
ATOM 747 C CA . TYR A 1 93 ? -13.372 6.064 10.164 1.00 98.06 93 TYR A CA 1
ATOM 748 C C . TYR A 1 93 ? -14.532 7.046 9.985 1.00 98.06 93 TYR A C 1
ATOM 750 O O . TYR A 1 93 ? -15.328 6.850 9.070 1.00 98.06 93 TYR A O 1
ATOM 758 N N . LYS A 1 94 ? -14.627 8.106 10.802 1.00 96.44 94 LYS A N 1
ATOM 759 C CA . LYS A 1 94 ? -15.774 9.035 10.847 1.00 96.44 94 LYS A CA 1
ATOM 760 C C . LYS A 1 94 ? -16.277 9.497 9.473 1.00 96.44 94 LYS A C 1
ATOM 762 O O . LYS A 1 94 ? -17.479 9.499 9.239 1.00 96.44 94 LYS A O 1
ATOM 767 N N . ASP A 1 95 ? -15.357 9.846 8.573 1.00 94.88 95 ASP A N 1
ATOM 768 C CA . ASP A 1 95 ? -15.656 10.354 7.223 1.00 94.88 95 ASP A CA 1
ATOM 769 C C . ASP A 1 95 ? -15.100 9.436 6.111 1.00 94.88 95 ASP A C 1
ATOM 771 O O . ASP A 1 95 ? -14.816 9.868 4.977 1.00 94.88 95 ASP A O 1
ATOM 775 N N . MET A 1 96 ? -14.878 8.164 6.457 1.00 97.06 96 MET A N 1
ATOM 776 C CA . MET A 1 96 ? -14.319 7.150 5.574 1.00 97.06 96 MET A CA 1
ATOM 777 C C . MET A 1 96 ? -15.410 6.588 4.665 1.00 97.06 96 MET A C 1
ATOM 779 O O . MET A 1 96 ? -16.409 6.037 5.113 1.00 97.06 96 MET A O 1
ATOM 783 N N . THR A 1 97 ? -15.203 6.710 3.358 1.00 96.50 97 THR A N 1
ATOM 784 C CA . THR A 1 97 ? -16.049 6.070 2.348 1.00 96.50 97 THR A CA 1
ATOM 785 C C . THR A 1 97 ? -15.394 4.774 1.878 1.00 96.50 97 THR A C 1
ATOM 787 O O . THR A 1 97 ? -14.182 4.620 2.022 1.00 96.50 97 THR A O 1
ATOM 790 N N . VAL A 1 98 ? -16.155 3.871 1.246 1.00 96.25 98 VAL A N 1
ATOM 791 C CA . VAL A 1 98 ? -15.601 2.629 0.668 1.00 96.25 98 VAL A CA 1
ATOM 792 C C . VAL A 1 98 ? -14.376 2.896 -0.233 1.00 96.25 98 VAL A C 1
ATOM 794 O O . VAL A 1 98 ? -13.344 2.281 0.020 1.00 96.25 98 VAL A O 1
ATOM 797 N N . PRO A 1 99 ? -14.394 3.848 -1.198 1.00 95.75 99 PRO A N 1
ATOM 798 C CA . PRO A 1 99 ? -13.196 4.172 -1.982 1.00 95.75 99 PRO A CA 1
ATOM 799 C C . PRO A 1 99 ? -12.000 4.631 -1.133 1.00 95.75 99 PRO A C 1
ATOM 801 O O . PRO A 1 99 ? -10.899 4.125 -1.311 1.00 95.75 99 PRO A O 1
ATOM 804 N N . LYS A 1 100 ? -12.211 5.537 -0.164 1.00 96.69 100 LYS A N 1
ATOM 805 C CA . LYS A 1 100 ? -11.128 6.014 0.718 1.00 96.69 100 LYS A CA 1
ATOM 806 C C . LYS A 1 100 ? -10.549 4.880 1.564 1.00 96.69 100 LYS A C 1
ATOM 808 O O . LYS A 1 100 ? -9.355 4.873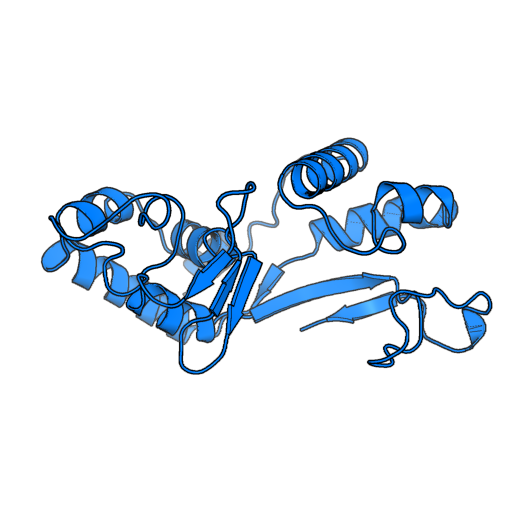 1.857 1.00 96.69 100 LYS A O 1
ATOM 813 N N . PHE A 1 101 ? -11.394 3.935 1.971 1.00 98.00 101 PHE A N 1
ATOM 814 C CA . PHE A 1 101 ? -10.950 2.770 2.716 1.00 98.00 101 PHE A CA 1
ATOM 815 C C . PHE A 1 101 ? -10.119 1.839 1.831 1.00 98.00 101 PHE A C 1
ATOM 817 O O . PHE A 1 101 ? -9.052 1.418 2.258 1.00 98.00 101 PHE A O 1
ATOM 824 N N . VAL A 1 102 ? -10.518 1.605 0.576 1.00 97.31 102 VAL A N 1
ATOM 825 C CA . VAL A 1 102 ? -9.695 0.870 -0.404 1.00 97.31 102 VAL A CA 1
ATOM 826 C C . VAL A 1 102 ? -8.333 1.551 -0.607 1.00 97.31 102 VAL A C 1
ATOM 828 O O . VAL A 1 102 ? -7.304 0.884 -0.507 1.00 97.31 102 VAL A O 1
ATOM 831 N N . ASP A 1 103 ? -8.292 2.877 -0.778 1.00 95.62 103 ASP A N 1
ATOM 832 C CA . ASP A 1 103 ? -7.030 3.631 -0.877 1.00 95.62 103 ASP A CA 1
ATOM 833 C C . ASP A 1 103 ? -6.153 3.450 0.371 1.00 95.62 103 ASP A C 1
ATOM 835 O O . ASP A 1 103 ? -4.929 3.302 0.286 1.00 95.62 103 ASP A O 1
ATOM 839 N N . ARG A 1 104 ? -6.768 3.435 1.558 1.00 97.12 104 ARG A N 1
ATOM 840 C CA . ARG A 1 104 ? -6.079 3.174 2.826 1.00 97.12 104 ARG A CA 1
ATOM 841 C C . ARG A 1 104 ? -5.517 1.753 2.881 1.00 97.12 104 ARG A C 1
ATOM 843 O O . ARG A 1 104 ? -4.348 1.601 3.235 1.00 97.12 104 ARG A O 1
ATOM 850 N N . LEU A 1 105 ? -6.304 0.746 2.498 1.00 97.44 105 LEU A N 1
ATOM 851 C CA . LEU A 1 105 ? -5.889 -0.658 2.455 1.00 97.44 105 LEU A CA 1
ATOM 852 C C . LEU A 1 105 ? -4.675 -0.871 1.541 1.00 97.44 105 LEU A C 1
ATOM 854 O O . LEU A 1 105 ? -3.817 -1.690 1.867 1.00 97.44 105 LEU A O 1
ATOM 858 N N . LEU A 1 106 ? -4.562 -0.118 0.444 1.00 94.75 106 LEU A N 1
ATOM 859 C CA . LEU A 1 106 ? -3.409 -0.173 -0.462 1.00 94.75 106 LEU A CA 1
ATOM 860 C C . LEU A 1 106 ? -2.199 0.618 0.054 1.00 94.75 106 LEU A C 1
ATOM 862 O O . LEU A 1 106 ? -1.069 0.149 -0.052 1.00 94.75 106 LEU A O 1
ATOM 866 N N . SER A 1 107 ? -2.417 1.814 0.609 1.00 93.56 107 SER A N 1
ATOM 867 C CA . SER A 1 107 ? -1.335 2.777 0.874 1.00 93.56 107 SER A CA 1
ATOM 868 C C . SER A 1 107 ? -0.729 2.715 2.277 1.00 93.56 107 SER A C 1
ATOM 870 O O . SER A 1 107 ? 0.422 3.108 2.457 1.00 93.56 107 SER A O 1
ATOM 872 N N . LYS A 1 108 ? -1.463 2.242 3.291 1.00 96.06 108 LYS A N 1
ATOM 873 C CA . LYS A 1 108 ? -1.014 2.238 4.700 1.00 96.06 108 LYS A CA 1
ATOM 874 C C . LYS A 1 108 ? -0.355 0.921 5.109 1.00 96.06 108 LYS A C 1
ATOM 876 O O . LYS A 1 108 ? -0.524 0.443 6.227 1.00 96.06 108 LYS A O 1
ATOM 881 N N . ARG A 1 109 ? 0.393 0.306 4.193 1.00 94.31 109 ARG A N 1
ATOM 882 C CA . ARG A 1 109 ? 1.101 -0.959 4.423 1.00 94.31 109 ARG A CA 1
ATOM 883 C C . ARG A 1 109 ? 2.582 -0.712 4.729 1.00 94.31 109 ARG A C 1
ATOM 885 O O . ARG A 1 109 ? 3.173 0.207 4.164 1.00 94.31 109 ARG A O 1
ATOM 892 N N . PRO A 1 110 ? 3.220 -1.526 5.581 1.00 95.56 110 PRO A N 1
ATOM 893 C CA . PRO A 1 110 ? 4.681 -1.572 5.623 1.00 95.56 110 PRO A CA 1
ATOM 894 C C . PRO A 1 110 ? 5.248 -2.021 4.261 1.00 95.56 110 PRO A C 1
ATOM 896 O O . PRO A 1 110 ? 4.549 -2.656 3.473 1.00 95.56 110 PRO A O 1
ATOM 899 N N . LEU A 1 111 ? 6.519 -1.709 3.989 1.00 94.38 111 LEU A N 1
ATOM 900 C CA . LEU A 1 111 ? 7.216 -2.168 2.778 1.00 94.38 111 LEU A CA 1
ATOM 901 C C . LEU A 1 111 ? 7.369 -3.693 2.761 1.00 94.38 111 LEU A C 1
ATOM 903 O O . LEU A 1 111 ? 7.313 -4.321 1.709 1.00 94.38 111 LEU A O 1
ATOM 907 N N . VAL A 1 112 ? 7.577 -4.279 3.941 1.00 94.31 112 VAL A N 1
ATOM 908 C CA . VAL A 1 112 ? 7.677 -5.725 4.152 1.00 94.31 112 VAL A CA 1
ATOM 909 C C . VAL A 1 112 ? 6.861 -6.084 5.384 1.00 94.31 112 VAL A C 1
ATOM 911 O O . VAL A 1 112 ? 6.942 -5.380 6.390 1.00 94.31 112 VAL A O 1
ATOM 914 N N . PHE A 1 113 ? 6.103 -7.176 5.308 1.00 95.00 113 PHE A N 1
ATOM 915 C CA . PHE A 1 113 ? 5.413 -7.790 6.442 1.00 95.00 113 PHE A CA 1
ATOM 916 C C . PHE A 1 113 ? 5.259 -9.287 6.186 1.00 95.00 113 PHE A C 1
ATOM 918 O O . PHE A 1 113 ? 4.494 -9.683 5.306 1.00 95.00 113 PHE A O 1
ATOM 925 N N . CYS A 1 114 ? 6.033 -10.124 6.876 1.00 94.56 114 CYS A N 1
ATOM 926 C CA . CYS A 1 114 ? 6.064 -11.554 6.586 1.00 94.56 114 CYS A CA 1
ATOM 927 C C . CYS A 1 114 ? 6.504 -12.428 7.767 1.00 94.56 114 CYS A C 1
ATOM 929 O O . CYS A 1 114 ? 7.127 -11.985 8.734 1.00 94.56 114 CYS A O 1
ATOM 931 N N . GLY A 1 115 ? 6.225 -13.726 7.630 1.00 94.25 115 GLY A N 1
ATOM 932 C CA . GLY A 1 115 ? 6.639 -14.754 8.576 1.00 94.25 115 GLY A CA 1
ATOM 933 C C . GLY A 1 115 ? 5.845 -14.750 9.883 1.00 94.25 115 GLY A C 1
ATOM 934 O O . GLY A 1 115 ? 5.065 -13.854 10.170 1.00 94.25 115 GLY A O 1
ATOM 935 N N . ILE A 1 116 ? 6.079 -15.775 10.700 1.00 93.44 116 ILE A N 1
ATOM 936 C CA . ILE A 1 116 ? 5.312 -16.044 11.931 1.00 93.44 116 ILE A CA 1
ATOM 937 C C . ILE A 1 116 ? 5.584 -15.064 13.084 1.00 93.44 116 ILE A C 1
ATOM 939 O O . ILE A 1 116 ? 4.951 -15.153 14.128 1.00 93.44 116 ILE A O 1
ATOM 943 N N . ARG A 1 117 ? 6.594 -14.199 12.940 1.00 93.88 117 ARG A N 1
ATOM 944 C CA . ARG A 1 117 ? 6.980 -13.190 13.941 1.00 93.88 117 ARG A CA 1
ATOM 945 C C . ARG A 1 117 ? 6.622 -11.775 13.498 1.00 93.88 117 ARG A C 1
ATOM 947 O O . ARG A 1 117 ? 7.121 -10.821 14.093 1.00 93.88 117 ARG A O 1
ATOM 954 N N . ASP A 1 118 ? 5.858 -11.642 12.416 1.00 94.50 118 ASP A N 1
ATOM 955 C CA . ASP A 1 118 ? 5.492 -10.353 11.833 1.00 94.50 118 ASP A CA 1
ATOM 956 C C . ASP A 1 118 ? 6.733 -9.491 11.563 1.00 94.50 118 ASP A C 1
ATOM 958 O O . ASP A 1 118 ? 6.834 -8.333 11.989 1.00 94.50 118 ASP A O 1
ATOM 962 N N . LEU A 1 119 ? 7.733 -10.102 10.911 1.00 97.00 119 LEU A N 1
ATOM 963 C CA . LEU A 1 119 ? 8.933 -9.394 10.482 1.00 97.00 119 LEU A CA 1
ATOM 964 C C . LEU A 1 119 ? 8.508 -8.295 9.523 1.00 97.00 119 LEU A C 1
ATOM 966 O O . LEU A 1 119 ? 7.811 -8.561 8.544 1.00 97.00 119 LEU A O 1
ATOM 970 N N . HIS A 1 120 ? 8.944 -7.071 9.794 1.00 96.12 120 HIS A N 1
ATOM 971 C CA . HIS A 1 120 ? 8.499 -5.924 9.027 1.00 96.12 120 HIS A CA 1
ATOM 972 C C . HIS A 1 120 ? 9.606 -4.925 8.720 1.00 96.12 120 HIS A C 1
ATOM 974 O O . HIS A 1 120 ? 10.566 -4.765 9.477 1.00 96.12 120 HIS A O 1
ATOM 980 N N . LEU A 1 121 ? 9.417 -4.216 7.609 1.00 95.81 121 LEU A N 1
ATOM 981 C CA . LEU A 1 121 ? 10.156 -3.017 7.231 1.00 95.81 121 LEU A CA 1
ATOM 982 C C . LEU A 1 121 ? 9.146 -1.888 7.034 1.00 95.81 121 LEU A C 1
ATOM 984 O O . LEU A 1 121 ? 8.251 -1.988 6.195 1.00 95.81 121 LEU A O 1
ATOM 988 N N . LEU A 1 122 ? 9.271 -0.834 7.829 1.00 95.25 122 LEU A N 1
ATOM 989 C CA . LEU A 1 122 ? 8.376 0.314 7.792 1.00 95.25 122 LEU A CA 1
ATOM 990 C C . LEU A 1 122 ? 8.785 1.295 6.685 1.00 95.25 122 LEU A C 1
ATOM 992 O O . LEU A 1 122 ? 9.956 1.372 6.320 1.00 95.25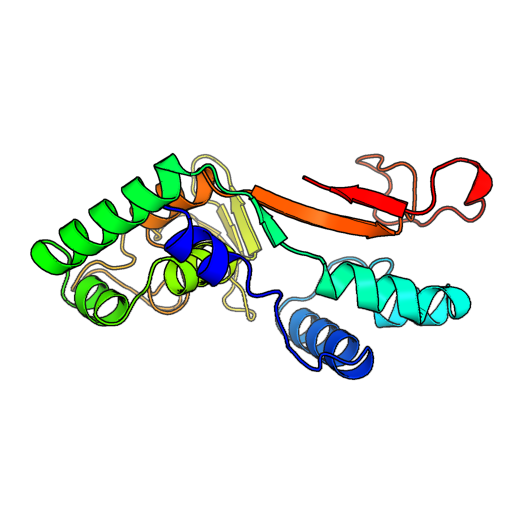 122 LEU A O 1
ATOM 996 N N . GLN A 1 123 ? 7.816 2.049 6.162 1.00 92.31 123 GLN A N 1
ATOM 997 C CA . GLN A 1 123 ? 8.079 3.092 5.162 1.00 92.31 123 GLN A CA 1
ATOM 998 C C . GLN A 1 123 ? 8.807 4.288 5.794 1.00 92.31 123 GLN A C 1
ATOM 1000 O O . GLN A 1 123 ? 8.707 4.484 7.003 1.00 92.31 123 GLN A O 1
ATOM 1005 N N . GLY A 1 124 ? 9.470 5.129 5.000 1.00 87.00 124 GLY A N 1
ATOM 1006 C CA . GLY A 1 124 ? 10.006 6.427 5.424 1.00 87.00 124 GLY A CA 1
ATOM 1007 C C . GLY A 1 124 ? 11.152 6.329 6.425 1.00 87.00 124 GLY A C 1
ATOM 1008 O O . GLY A 1 124 ? 11.210 7.116 7.364 1.00 87.00 124 GLY A O 1
ATOM 1009 N N . ASN A 1 125 ? 12.022 5.327 6.274 1.00 80.75 125 ASN A N 1
ATOM 1010 C CA . ASN A 1 125 ? 13.150 5.062 7.174 1.00 80.75 125 ASN A CA 1
ATOM 1011 C C . ASN A 1 125 ? 12.773 4.867 8.661 1.00 80.75 125 ASN A C 1
ATOM 1013 O O . ASN A 1 125 ? 13.631 4.956 9.537 1.00 80.75 125 ASN A O 1
ATOM 1017 N N . HIS A 1 126 ? 11.521 4.503 8.968 1.00 87.81 126 HIS A N 1
ATOM 1018 C CA . HIS A 1 126 ? 11.080 4.193 10.339 1.00 87.81 126 HIS A CA 1
ATOM 1019 C C . HIS A 1 126 ? 11.621 2.852 10.885 1.00 87.81 126 HIS A C 1
ATOM 1021 O O . HIS A 1 126 ? 11.282 2.450 11.999 1.00 87.81 126 HIS A O 1
ATOM 1027 N N . GLY A 1 127 ? 12.472 2.165 10.119 1.00 89.25 127 GLY A N 1
ATOM 1028 C CA . GLY A 1 127 ? 13.230 1.000 10.558 1.00 89.25 127 GLY A CA 1
ATOM 1029 C C . GLY A 1 127 ? 12.547 -0.347 10.319 1.00 89.25 127 GLY A C 1
ATOM 1030 O O . GLY A 1 127 ? 11.467 -0.456 9.735 1.00 89.25 127 GLY A O 1
ATOM 1031 N N . LYS A 1 128 ? 13.236 -1.399 10.763 1.00 94.12 128 LYS A N 1
ATOM 1032 C CA . LYS A 1 128 ? 12.806 -2.800 10.686 1.00 94.12 128 LYS A CA 1
ATOM 1033 C C . LYS A 1 128 ? 12.543 -3.359 12.080 1.00 94.12 128 LYS A C 1
ATOM 1035 O O . LYS A 1 128 ? 13.163 -2.913 13.044 1.00 94.12 128 LYS A O 1
ATOM 1040 N N . GLY A 1 129 ? 11.677 -4.360 12.181 1.00 95.19 129 GLY A N 1
ATOM 1041 C CA . GLY A 1 129 ? 11.314 -4.961 13.461 1.00 95.19 129 GLY A CA 1
ATOM 1042 C C . GLY A 1 129 ? 10.534 -6.264 13.328 1.00 95.19 129 GLY A C 1
ATOM 1043 O O . GLY A 1 129 ? 10.473 -6.866 12.256 1.00 95.19 129 GLY A O 1
ATOM 1044 N N . CYS A 1 130 ? 9.948 -6.694 14.443 1.00 95.50 130 CYS A N 1
ATOM 1045 C CA . CYS A 1 130 ? 9.066 -7.856 14.548 1.00 95.50 130 CYS A CA 1
ATOM 1046 C C . CYS A 1 130 ? 7.931 -7.567 15.543 1.00 95.50 130 CYS A C 1
ATOM 1048 O O . CYS A 1 130 ? 8.177 -6.905 16.556 1.00 95.50 130 CYS A O 1
ATOM 1050 N N . GLY A 1 131 ? 6.721 -8.058 15.270 1.00 95.12 131 GLY A N 1
ATOM 1051 C CA . GLY A 1 131 ? 5.540 -7.871 16.125 1.00 95.12 131 GLY A CA 1
ATOM 1052 C C . GLY A 1 131 ? 5.098 -6.410 16.302 1.00 95.12 131 GLY A C 1
ATOM 1053 O O . GLY A 1 131 ? 5.523 -5.506 15.575 1.00 95.12 131 GLY A O 1
ATOM 1054 N N . GLY A 1 132 ? 4.239 -6.162 17.293 1.00 93.75 132 GLY A N 1
ATOM 1055 C CA . GLY A 1 132 ? 3.816 -4.821 17.694 1.00 93.75 132 GLY A CA 1
ATOM 1056 C C . GLY A 1 132 ? 2.708 -4.212 16.834 1.00 93.75 132 GLY A C 1
ATOM 1057 O O . GLY A 1 132 ? 2.400 -3.034 17.018 1.00 93.75 132 GLY A O 1
ATOM 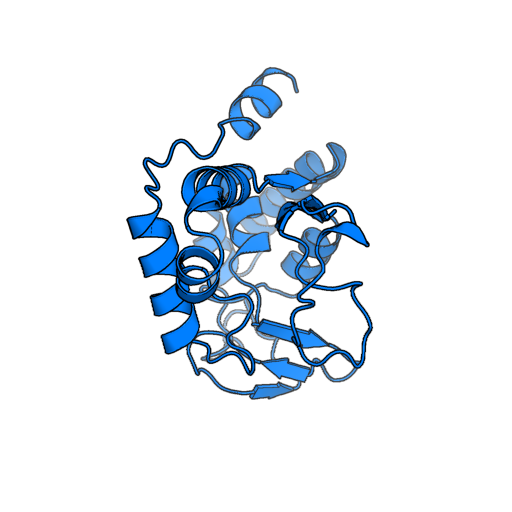1058 N N . PHE A 1 133 ? 2.139 -4.968 15.892 1.00 95.69 133 PHE A N 1
ATOM 1059 C CA . PHE A 1 133 ? 1.008 -4.538 15.059 1.00 95.69 133 PHE A CA 1
ATOM 1060 C C . PHE A 1 133 ? -0.344 -4.775 15.753 1.00 95.69 133 PHE A C 1
ATOM 1062 O O . PHE A 1 133 ? -1.324 -4.095 15.463 1.00 95.69 133 PHE A O 1
ATOM 1069 N N . GLU A 1 134 ? -0.381 -5.659 16.751 1.00 95.56 134 GLU A N 1
ATOM 1070 C CA . GLU A 1 134 ? -1.531 -5.955 17.610 1.00 95.56 134 GLU A CA 1
ATOM 1071 C C . GLU A 1 134 ? -1.990 -4.780 18.478 1.00 95.56 134 GLU A C 1
ATOM 1073 O O . GLU A 1 134 ? -3.113 -4.801 18.985 1.00 95.56 134 GLU A O 1
ATOM 1078 N N . ALA A 1 135 ? -1.134 -3.772 18.651 1.00 97.00 135 ALA A N 1
ATOM 1079 C CA . ALA A 1 135 ? -1.424 -2.552 19.396 1.00 97.00 135 ALA A CA 1
ATOM 1080 C C . ALA A 1 135 ? -1.984 -1.418 18.514 1.00 97.00 135 ALA A C 1
ATOM 1082 O O . ALA A 1 135 ? -2.482 -0.421 19.038 1.00 97.00 135 ALA A O 1
ATOM 1083 N N . ILE A 1 136 ? -1.898 -1.537 17.184 1.00 97.62 136 ILE A N 1
ATOM 1084 C CA . ILE A 1 136 ? -2.318 -0.480 16.255 1.00 97.62 136 ILE A CA 1
ATOM 1085 C C . ILE A 1 136 ? -3.836 -0.326 16.315 1.00 97.62 136 ILE A C 1
ATOM 1087 O O . ILE A 1 136 ? -4.575 -1.298 16.163 1.00 97.62 136 ILE A O 1
ATOM 1091 N N . GLY A 1 137 ? -4.299 0.906 16.518 1.00 97.00 137 GLY A N 1
ATOM 1092 C CA . GLY A 1 137 ? -5.714 1.229 16.655 1.00 97.00 137 GLY A CA 1
ATOM 1093 C C . GLY A 1 137 ? -6.298 0.931 18.035 1.00 97.00 137 GLY A C 1
ATOM 1094 O O . GLY A 1 137 ? -7.497 1.118 18.212 1.00 97.00 137 GLY A O 1
ATOM 1095 N N . LYS A 1 138 ? -5.505 0.505 19.029 1.00 96.69 138 LYS A N 1
ATOM 1096 C CA . LYS A 1 138 ? -5.976 0.310 20.409 1.00 96.69 138 LYS A CA 1
ATOM 1097 C C . LYS A 1 138 ? -5.658 1.513 21.293 1.00 96.69 138 LYS A C 1
ATOM 1099 O O . LYS A 1 138 ? -4.509 1.951 21.391 1.00 96.69 138 LYS A O 1
ATOM 1104 N N . ASP A 1 139 ? -6.677 2.009 21.989 1.00 96.81 139 ASP A N 1
ATOM 1105 C CA . ASP A 1 139 ? -6.537 3.127 22.921 1.00 96.81 139 ASP A CA 1
ATOM 1106 C C . ASP A 1 139 ? -5.556 2.769 24.053 1.00 96.81 139 ASP A C 1
ATOM 1108 O O . ASP A 1 139 ? -5.686 1.737 24.703 1.00 96.81 139 ASP A O 1
ATOM 1112 N N . GLY A 1 140 ? -4.555 3.619 24.297 1.00 95.69 140 GLY A N 1
ATOM 1113 C CA . GLY A 1 140 ? -3.573 3.435 25.378 1.00 95.69 140 GLY A CA 1
ATOM 1114 C C . GLY A 1 140 ? -2.450 2.424 25.097 1.00 95.69 140 GLY A C 1
ATOM 1115 O O . GLY A 1 140 ? -1.396 2.506 25.734 1.00 95.69 140 GLY A O 1
ATOM 1116 N N . GLU A 1 141 ? -2.599 1.543 24.107 1.00 96.81 141 GLU A N 1
ATOM 1117 C CA . GLU A 1 141 ? -1.585 0.548 23.711 1.00 96.81 141 GLU A CA 1
ATOM 1118 C C . GLU A 1 141 ? -0.771 0.970 22.482 1.00 96.81 141 GLU A C 1
ATOM 1120 O O . GLU A 1 141 ? 0.402 0.620 22.387 1.00 96.81 141 GLU A O 1
ATOM 1125 N N . GLU A 1 142 ? -1.350 1.753 21.568 1.00 96.62 142 GLU A N 1
ATOM 1126 C CA . GLU A 1 142 ? -0.690 2.181 20.330 1.00 96.62 142 GLU A CA 1
ATOM 1127 C C . GLU A 1 142 ? 0.625 2.953 20.590 1.00 96.62 142 GLU A C 1
ATOM 1129 O O . GLU A 1 142 ? 0.702 3.808 21.480 1.00 96.62 142 GLU A O 1
ATOM 1134 N N . ARG A 1 143 ? 1.686 2.661 19.819 1.00 94.69 143 ARG A N 1
ATOM 1135 C CA . ARG A 1 143 ? 3.017 3.284 19.967 1.00 94.69 143 ARG A CA 1
ATOM 1136 C C . ARG A 1 143 ? 3.635 3.624 18.615 1.00 94.69 143 ARG A C 1
ATOM 1138 O O . ARG A 1 143 ? 3.676 2.795 17.710 1.00 94.69 143 ARG A O 1
ATOM 1145 N N . ALA A 1 144 ? 4.214 4.820 18.510 1.00 93.69 144 ALA A N 1
ATOM 1146 C CA . ALA A 1 144 ? 5.035 5.188 17.360 1.00 93.69 144 ALA A CA 1
ATOM 1147 C C . ALA A 1 144 ? 6.224 4.217 17.180 1.00 93.69 144 ALA A C 1
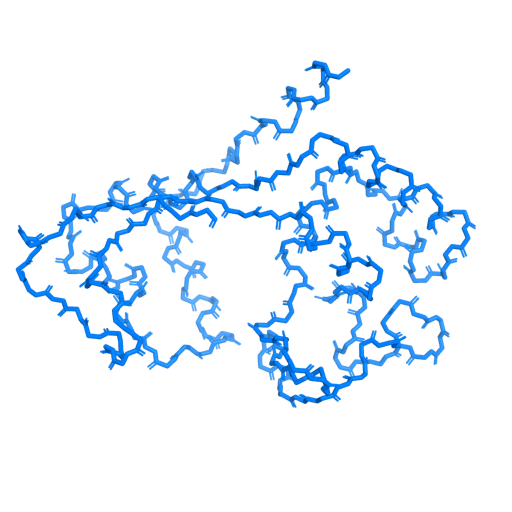ATOM 1149 O O . ALA A 1 144 ? 6.758 3.719 18.174 1.00 93.69 144 ALA A O 1
ATOM 1150 N N . PRO A 1 145 ? 6.655 3.937 15.935 1.00 94.00 145 PRO A N 1
ATOM 1151 C CA . PRO A 1 145 ? 6.114 4.441 14.661 1.00 94.00 145 PRO A CA 1
ATOM 1152 C C . PRO A 1 145 ? 4.869 3.686 14.147 1.00 94.00 145 PRO A C 1
ATOM 1154 O O . PRO A 1 145 ? 4.262 4.103 13.163 1.00 94.00 145 PRO A O 1
ATOM 1157 N N . ARG A 1 146 ? 4.465 2.592 14.804 1.00 94.62 146 ARG A N 1
ATOM 1158 C CA . ARG A 1 146 ? 3.320 1.746 14.431 1.00 94.62 146 ARG A CA 1
ATOM 1159 C C . ARG A 1 146 ? 2.016 2.338 14.962 1.00 94.62 146 ARG A C 1
ATOM 1161 O O . ARG A 1 146 ? 1.462 1.877 15.953 1.00 94.62 146 ARG A O 1
ATOM 1168 N N . ILE A 1 147 ? 1.551 3.391 14.300 1.00 96.50 147 ILE A N 1
ATOM 1169 C CA . ILE A 1 147 ? 0.273 4.036 14.615 1.00 96.50 147 ILE A CA 1
ATOM 1170 C C . ILE A 1 147 ? -0.712 3.908 13.461 1.00 96.50 147 ILE A C 1
ATOM 1172 O O . ILE A 1 147 ? -0.317 3.931 12.292 1.00 96.50 147 ILE A O 1
ATOM 1176 N N . MET A 1 148 ? -2.003 3.842 13.778 1.00 97.19 148 MET A N 1
ATOM 1177 C CA . MET A 1 148 ? -3.069 3.560 12.817 1.00 97.19 148 MET A CA 1
ATOM 1178 C C . MET A 1 148 ? -3.159 4.625 11.719 1.00 97.19 148 MET A C 1
ATOM 1180 O O . MET A 1 148 ? -3.536 4.350 10.580 1.00 97.19 148 MET A O 1
ATOM 1184 N N . LYS A 1 149 ? -2.728 5.858 12.006 1.00 96.25 149 LYS A N 1
ATOM 1185 C CA . LYS A 1 149 ? -2.596 6.916 10.992 1.00 96.25 149 LYS A CA 1
ATOM 1186 C C . LYS A 1 149 ? -1.709 6.496 9.809 1.00 96.25 149 LYS A C 1
ATOM 1188 O O . LYS A 1 149 ? -1.973 6.896 8.672 1.00 96.25 149 LYS A O 1
ATOM 1193 N N . HIS A 1 150 ? -0.666 5.713 10.070 1.00 95.25 150 HIS A N 1
ATOM 1194 C CA . HIS A 1 150 ? 0.346 5.333 9.084 1.00 95.25 150 HIS A CA 1
ATOM 1195 C C . HIS A 1 150 ? 0.246 3.876 8.644 1.00 95.25 150 HIS A C 1
ATOM 1197 O O . HIS A 1 150 ? 0.618 3.581 7.511 1.00 95.25 150 HIS A O 1
ATOM 1203 N N . TYR A 1 151 ? -0.295 3.006 9.495 1.00 97.38 151 TYR A N 1
ATOM 1204 C CA . TYR A 1 151 ? -0.326 1.569 9.263 1.00 97.38 151 TYR A CA 1
ATOM 1205 C C . TYR A 1 151 ? -1.716 0.969 9.470 1.00 97.38 151 TYR A C 1
ATOM 1207 O O . TYR A 1 151 ? -2.551 1.530 10.183 1.00 97.38 151 TYR A O 1
ATOM 1215 N N . LEU A 1 152 ? -1.953 -0.170 8.822 1.00 97.88 152 LEU A N 1
ATOM 1216 C CA . LEU A 1 152 ? -3.168 -0.958 8.999 1.00 97.88 152 LEU A CA 1
ATOM 1217 C C . LEU A 1 152 ? -3.214 -1.629 10.377 1.00 97.88 152 LEU A C 1
ATOM 1219 O O . LEU A 1 152 ? -2.187 -2.093 10.877 1.00 97.88 152 LEU A O 1
ATOM 1223 N N . THR A 1 153 ? -4.412 -1.746 10.947 1.00 97.94 153 THR A N 1
ATOM 1224 C CA . THR A 1 153 ? -4.679 -2.684 12.049 1.00 97.94 153 THR A CA 1
ATOM 1225 C C . THR A 1 153 ? -4.728 -4.127 11.532 1.00 97.94 153 THR A C 1
ATOM 1227 O O . THR A 1 153 ? -4.890 -4.362 10.331 1.00 97.94 153 THR A O 1
ATOM 1230 N N . TYR A 1 154 ? -4.662 -5.121 12.424 1.00 96.88 154 TYR A N 1
ATOM 1231 C CA . TYR A 1 154 ? -4.819 -6.524 12.015 1.00 96.88 154 TYR A CA 1
ATOM 1232 C C . TYR A 1 154 ? -6.169 -6.829 11.368 1.00 96.88 154 TYR A C 1
ATOM 1234 O O . TYR A 1 154 ? -6.243 -7.670 10.474 1.00 96.88 154 TYR A O 1
ATOM 1242 N N . ASP A 1 155 ? -7.239 -6.159 11.790 1.00 97.44 155 ASP A N 1
ATOM 1243 C CA . ASP A 1 155 ? -8.538 -6.359 11.156 1.00 97.44 155 ASP A CA 1
ATOM 1244 C C . ASP A 1 155 ? -8.569 -5.748 9.754 1.00 97.44 155 ASP A C 1
ATOM 1246 O O . ASP A 1 155 ? -9.056 -6.384 8.821 1.00 97.44 155 ASP A O 1
ATOM 1250 N N . GLU A 1 156 ? -7.967 -4.568 9.573 1.00 98.31 156 GLU A N 1
ATOM 1251 C CA . GLU A 1 156 ? -7.806 -3.973 8.246 1.00 98.31 156 GLU A CA 1
ATOM 1252 C C . GLU A 1 156 ? -6.959 -4.868 7.335 1.00 98.31 156 GLU A C 1
ATOM 1254 O O . GLU A 1 156 ? -7.311 -5.040 6.173 1.00 98.31 156 GLU A O 1
ATOM 1259 N N . MET A 1 157 ? -5.892 -5.498 7.845 1.00 97.25 157 MET A N 1
ATOM 1260 C CA . MET A 1 157 ? -5.066 -6.441 7.078 1.00 97.25 157 MET A CA 1
ATOM 1261 C C . MET A 1 157 ? -5.861 -7.640 6.552 1.00 97.25 157 MET A C 1
ATOM 1263 O O . MET A 1 157 ? -5.651 -8.037 5.407 1.00 97.25 157 MET A O 1
ATOM 1267 N N . LYS A 1 158 ? -6.797 -8.186 7.342 1.00 96.81 158 LYS A N 1
ATOM 1268 C CA . LYS A 1 158 ? -7.673 -9.290 6.904 1.00 96.81 158 LYS A CA 1
ATOM 1269 C C . LYS A 1 158 ? -8.540 -8.870 5.719 1.00 96.81 158 LYS A C 1
ATOM 1271 O O . LYS A 1 158 ? -8.628 -9.607 4.744 1.00 96.81 158 LYS A O 1
ATOM 1276 N N . VAL A 1 159 ? -9.129 -7.673 5.771 1.00 97.94 159 VAL A N 1
ATOM 1277 C CA . VAL A 1 159 ? -9.906 -7.127 4.643 1.00 97.94 159 VAL A CA 1
ATOM 1278 C C . VAL A 1 159 ? -8.989 -6.847 3.447 1.00 97.94 159 VAL A C 1
ATOM 1280 O O . VAL A 1 159 ? -9.321 -7.169 2.311 1.00 97.94 159 VAL A O 1
ATOM 1283 N N . SER A 1 160 ? -7.791 -6.319 3.707 1.00 96.81 160 SER A N 1
ATOM 1284 C CA . SER A 1 160 ? -6.755 -6.034 2.708 1.00 96.81 160 SER A CA 1
ATOM 1285 C C . SER A 1 160 ? -6.282 -7.269 1.938 1.00 96.81 160 SER A C 1
ATOM 1287 O O . SER A 1 160 ? -5.811 -7.138 0.811 1.00 96.81 160 SER A O 1
ATOM 1289 N N . ALA A 1 161 ? -6.377 -8.461 2.532 1.00 95.88 161 ALA A N 1
ATOM 1290 C CA . ALA A 1 161 ? -6.019 -9.717 1.878 1.00 95.88 161 ALA A CA 1
ATOM 1291 C C . ALA A 1 161 ? -7.012 -10.123 0.772 1.00 95.88 161 ALA A C 1
ATOM 1293 O O . ALA A 1 161 ? -6.672 -10.941 -0.076 1.00 95.88 161 ALA A O 1
ATOM 1294 N N . LEU A 1 162 ? -8.216 -9.539 0.758 1.00 97.00 162 LEU A N 1
ATOM 1295 C CA . LEU A 1 162 ? -9.246 -9.755 -0.266 1.00 97.00 162 LEU A CA 1
ATOM 1296 C C . LEU A 1 162 ? -9.154 -8.742 -1.423 1.00 97.00 162 LEU A C 1
ATOM 1298 O O . LEU A 1 162 ? -10.039 -8.688 -2.278 1.00 97.00 162 LEU A O 1
ATOM 1302 N N . LEU A 1 163 ? -8.106 -7.914 -1.424 1.00 95.56 163 LEU A N 1
ATOM 1303 C CA . LEU A 1 163 ? -7.854 -6.863 -2.400 1.00 95.56 163 LEU A CA 1
ATOM 1304 C C . LEU A 1 163 ? -6.580 -7.189 -3.186 1.00 95.56 163 LEU A C 1
ATOM 1306 O O . LEU A 1 163 ? -5.503 -7.321 -2.604 1.00 95.56 163 LEU A O 1
ATOM 1310 N N . GLY A 1 164 ? -6.709 -7.275 -4.506 1.00 94.06 164 GLY A N 1
ATOM 1311 C CA . GLY A 1 164 ? -5.589 -7.323 -5.442 1.00 94.06 164 GLY A CA 1
ATOM 1312 C C . GLY A 1 164 ? -5.321 -5.959 -6.075 1.00 94.06 164 GLY A C 1
ATOM 1313 O O . GLY A 1 164 ? -6.101 -5.012 -5.928 1.00 94.06 164 GLY A O 1
ATOM 1314 N N . CYS A 1 165 ? -4.232 -5.855 -6.828 1.00 92.44 165 CYS A N 1
ATOM 1315 C CA . CYS A 1 165 ? -3.997 -4.740 -7.734 1.00 92.44 165 CYS A CA 1
ATOM 1316 C C . CYS A 1 165 ? -3.459 -5.274 -9.054 1.00 92.44 165 CYS A C 1
ATOM 1318 O O . CYS A 1 165 ? -2.646 -6.188 -9.075 1.00 92.44 165 CYS A O 1
ATOM 1320 N N . SER A 1 166 ? -3.911 -4.685 -10.154 1.00 93.38 166 SER A N 1
ATOM 1321 C CA . SER A 1 166 ? -3.414 -5.032 -11.474 1.00 93.38 166 SER A CA 1
ATOM 1322 C C . SER A 1 166 ? -2.856 -3.812 -12.170 1.00 93.38 166 SER A C 1
ATOM 1324 O O . SER A 1 166 ? -3.357 -2.694 -12.024 1.00 93.38 166 SER A O 1
ATOM 1326 N N . CYS A 1 167 ? -1.781 -4.032 -12.913 1.00 91.62 167 CYS A N 1
ATOM 1327 C CA . CYS A 1 167 ? -1.176 -3.027 -13.759 1.00 91.62 167 CYS A CA 1
ATOM 1328 C C . CYS A 1 167 ? -0.471 -3.684 -14.939 1.00 91.62 167 CYS A C 1
ATOM 1330 O O . CYS A 1 167 ? -0.019 -4.831 -14.876 1.00 91.62 167 CYS A O 1
ATOM 1332 N N . TYR A 1 168 ? -0.351 -2.923 -16.019 1.00 92.00 168 TYR A N 1
ATOM 1333 C CA . TYR A 1 168 ? 0.614 -3.246 -17.054 1.00 92.00 168 TYR A CA 1
ATOM 1334 C C . TYR A 1 168 ? 2.020 -2.857 -16.588 1.00 92.00 168 TYR A C 1
ATOM 1336 O O . TYR A 1 168 ? 2.197 -1.888 -15.848 1.00 92.00 168 TYR A O 1
ATOM 1344 N N . THR A 1 169 ? 3.026 -3.597 -17.035 1.00 90.75 169 THR A N 1
ATOM 1345 C CA . THR A 1 169 ? 4.431 -3.333 -16.733 1.00 90.75 169 THR A CA 1
ATOM 1346 C C . THR A 1 169 ? 5.314 -3.621 -17.937 1.00 90.75 169 THR A C 1
ATOM 1348 O O . THR A 1 169 ? 4.964 -4.429 -18.798 1.00 90.75 169 THR A O 1
ATOM 1351 N N . LEU A 1 170 ? 6.486 -2.989 -17.967 1.00 89.69 170 LEU A N 1
ATOM 1352 C CA . LEU A 1 170 ? 7.550 -3.358 -18.890 1.00 89.69 170 LEU A CA 1
ATOM 1353 C C . LEU A 1 170 ? 8.281 -4.584 -18.351 1.00 89.69 170 LEU A C 1
ATOM 1355 O O . LEU A 1 170 ? 8.792 -4.581 -17.229 1.00 89.69 170 LEU A O 1
ATOM 1359 N N . THR A 1 171 ? 8.390 -5.619 -19.169 1.00 88.00 171 THR A N 1
ATOM 1360 C CA . THR A 1 171 ? 9.250 -6.763 -18.864 1.00 88.00 171 THR A CA 1
ATOM 1361 C C . THR A 1 171 ? 10.696 -6.384 -19.163 1.00 88.00 171 THR A C 1
ATOM 1363 O O . THR A 1 171 ? 11.010 -5.947 -20.270 1.00 88.00 171 THR A O 1
ATOM 1366 N N . LEU A 1 172 ? 11.585 -6.535 -18.184 1.00 87.81 172 LEU A N 1
ATOM 1367 C CA . LEU A 1 172 ? 13.012 -6.227 -18.349 1.00 87.81 172 LEU A CA 1
ATOM 1368 C C . LEU A 1 172 ? 13.882 -7.482 -18.475 1.00 87.81 172 LEU A C 1
ATOM 1370 O O . LEU A 1 172 ? 15.045 -7.382 -18.855 1.00 87.81 172 LEU A O 1
ATOM 1374 N N . ASN A 1 173 ? 13.336 -8.636 -18.095 1.00 87.19 173 ASN A N 1
ATOM 1375 C CA . ASN A 1 173 ? 13.957 -9.956 -18.114 1.00 87.19 173 ASN A CA 1
ATOM 1376 C C . ASN A 1 173 ? 12.862 -11.028 -17.970 1.00 87.19 173 ASN A C 1
ATOM 1378 O O . ASN A 1 173 ? 11.687 -10.703 -17.781 1.00 87.19 173 ASN A O 1
ATOM 1382 N N . LYS A 1 174 ? 13.256 -12.304 -18.001 1.00 86.56 174 LYS A N 1
ATOM 1383 C CA . LYS A 1 174 ? 12.346 -13.463 -17.908 1.00 86.56 174 LYS A CA 1
ATOM 1384 C C . LYS A 1 174 ? 11.743 -13.729 -16.517 1.00 86.56 174 LYS A C 1
ATOM 1386 O O . LYS A 1 174 ? 10.999 -14.692 -16.361 1.00 86.56 174 LYS A O 1
ATOM 1391 N N . GLY A 1 175 ? 12.051 -12.916 -15.503 1.00 87.00 175 GLY A N 1
ATOM 1392 C CA . GLY A 1 175 ? 11.479 -13.045 -14.157 1.00 87.00 175 GLY A CA 1
ATOM 1393 C C . GLY A 1 175 ? 12.105 -14.139 -13.283 1.00 87.00 175 GLY A C 1
ATOM 1394 O O . GLY A 1 175 ? 11.466 -14.609 -12.342 1.00 87.00 175 GLY A O 1
ATOM 1395 N N . ASP A 1 176 ? 13.344 -14.556 -13.567 1.00 88.25 176 ASP A N 1
ATOM 1396 C CA . ASP A 1 176 ? 14.047 -15.546 -12.744 1.00 88.25 176 ASP A CA 1
ATOM 1397 C C . ASP A 1 176 ? 14.333 -15.016 -11.324 1.00 88.25 176 ASP A C 1
ATOM 1399 O O . ASP A 1 176 ? 14.793 -13.886 -11.135 1.00 88.25 176 ASP A O 1
ATOM 1403 N N . ARG A 1 177 ? 14.104 -15.855 -10.303 1.00 90.50 177 ARG A N 1
ATOM 1404 C CA . ARG A 1 177 ? 14.257 -15.483 -8.883 1.00 90.50 177 ARG A CA 1
ATOM 1405 C C . ARG A 1 177 ? 15.687 -15.053 -8.523 1.00 90.50 177 ARG A C 1
ATOM 1407 O O . ARG A 1 177 ? 15.867 -14.297 -7.568 1.00 90.50 177 ARG A O 1
ATOM 1414 N N . TYR A 1 178 ? 16.695 -15.512 -9.262 1.00 90.94 178 TYR A N 1
ATOM 1415 C CA . TYR A 1 178 ? 18.112 -15.218 -9.047 1.00 90.94 178 TYR A CA 1
ATOM 1416 C C . TYR A 1 178 ? 18.678 -14.176 -10.021 1.00 90.94 178 TYR A C 1
ATOM 1418 O O . TYR A 1 178 ? 19.864 -13.858 -9.932 1.00 90.94 178 TYR A O 1
ATOM 1426 N N . ASN A 1 179 ? 17.852 -13.588 -10.895 1.00 89.94 179 ASN A N 1
ATOM 1427 C CA . ASN A 1 179 ? 18.273 -12.574 -11.866 1.00 89.94 179 ASN A CA 1
ATOM 1428 C C . ASN A 1 179 ? 18.865 -11.304 -11.214 1.00 89.94 179 ASN A C 1
ATOM 1430 O O . ASN A 1 179 ? 19.679 -10.624 -11.832 1.00 89.94 179 ASN A O 1
ATOM 1434 N N . LYS A 1 180 ? 18.492 -10.983 -9.963 1.00 89.38 180 LYS A N 1
ATOM 1435 C CA . LYS A 1 180 ? 18.994 -9.814 -9.202 1.00 89.38 180 LYS A CA 1
ATOM 1436 C C . LYS A 1 180 ? 18.772 -8.460 -9.903 1.00 89.38 180 LYS A C 1
ATOM 1438 O O . LYS A 1 180 ? 19.534 -7.520 -9.696 1.00 89.38 180 LYS A O 1
ATOM 1443 N N . GLY A 1 181 ? 17.721 -8.341 -10.713 1.00 88.38 181 GLY A N 1
ATOM 1444 C CA . GLY A 1 181 ? 17.378 -7.096 -11.406 1.00 88.38 181 GLY A CA 1
ATOM 1445 C C . GLY A 1 181 ? 18.259 -6.798 -12.622 1.00 88.38 181 GLY A C 1
ATOM 1446 O O . GLY A 1 181 ? 18.275 -5.657 -13.086 1.00 88.38 181 GLY A O 1
ATOM 1447 N N . ILE A 1 182 ? 18.978 -7.797 -13.139 1.00 89.25 182 ILE A N 1
ATOM 1448 C CA . ILE A 1 182 ? 19.718 -7.705 -14.395 1.00 89.25 182 ILE A CA 1
ATOM 1449 C C . ILE A 1 182 ? 18.719 -7.686 -15.553 1.00 89.25 182 ILE A C 1
ATOM 1451 O O . ILE A 1 182 ? 17.867 -8.559 -15.715 1.00 89.25 182 ILE A O 1
ATOM 1455 N N . THR A 1 183 ? 18.828 -6.658 -16.374 1.00 88.19 183 THR A N 1
ATOM 1456 C CA . THR A 1 183 ? 18.020 -6.483 -17.578 1.00 88.19 183 THR A CA 1
ATOM 1457 C C . THR A 1 183 ? 18.601 -7.284 -18.737 1.00 88.19 183 THR A C 1
ATOM 1459 O O . THR A 1 183 ? 19.813 -7.239 -18.943 1.00 88.19 183 THR A O 1
ATOM 1462 N N . GLU A 1 184 ? 17.760 -7.918 -19.540 1.00 84.56 184 GLU A N 1
ATOM 1463 C CA . GLU A 1 184 ? 18.180 -8.587 -20.773 1.00 84.56 184 GLU A CA 1
ATOM 1464 C C . GLU A 1 184 ? 18.246 -7.574 -21.936 1.00 84.56 184 GLU A C 1
ATOM 1466 O O . GLU A 1 184 ? 17.468 -6.616 -21.994 1.00 84.56 184 GLU A O 1
ATOM 1471 N N . GLU A 1 185 ? 19.229 -7.729 -22.828 1.00 69.69 185 GLU A N 1
ATOM 1472 C CA . GLU A 1 185 ? 19.428 -6.829 -23.980 1.00 69.69 185 GLU A CA 1
ATOM 1473 C C . GLU A 1 185 ? 18.560 -7.228 -25.183 1.00 69.69 185 GLU A C 1
ATOM 1475 O O . GLU A 1 185 ? 18.055 -6.364 -25.898 1.00 69.69 185 GLU A O 1
ATOM 1480 N N . GLU A 1 186 ? 18.300 -8.527 -25.360 1.00 61.88 186 GLU A N 1
ATOM 1481 C CA . GLU A 1 186 ? 17.431 -9.043 -26.418 1.00 61.88 186 GLU A CA 1
ATOM 1482 C C . GLU A 1 186 ? 15.969 -9.132 -25.959 1.00 61.88 186 GLU A C 1
ATOM 1484 O O . GLU A 1 186 ? 15.475 -10.184 -25.553 1.00 61.88 186 GLU A O 1
ATOM 1489 N N . ILE A 1 187 ? 15.241 -8.022 -26.089 1.00 55.97 187 ILE A N 1
ATOM 1490 C CA . ILE A 1 187 ? 13.788 -7.950 -25.831 1.00 55.97 187 ILE A CA 1
ATOM 1491 C C . ILE A 1 187 ? 12.996 -8.920 -26.730 1.00 55.97 187 ILE A C 1
ATOM 1493 O O . ILE A 1 187 ? 11.897 -9.327 -26.382 1.00 55.97 187 ILE A O 1
ATOM 1497 N N . ASN A 1 188 ? 13.560 -9.365 -27.857 1.00 54.22 188 ASN A N 1
ATOM 1498 C CA . ASN A 1 188 ? 12.884 -10.251 -28.813 1.00 54.22 188 ASN A CA 1
ATOM 1499 C C . ASN A 1 188 ? 12.623 -11.676 -28.286 1.00 54.22 188 ASN A C 1
ATOM 1501 O O . ASN A 1 188 ? 11.960 -12.456 -28.967 1.00 54.22 188 ASN A O 1
ATOM 1505 N N . GLN A 1 189 ? 13.131 -12.031 -27.101 1.00 54.72 189 GLN A N 1
ATOM 1506 C CA . GLN A 1 189 ? 12.894 -13.341 -26.488 1.00 54.72 189 GLN A CA 1
ATOM 1507 C C . GLN A 1 189 ? 11.648 -13.383 -25.583 1.00 54.72 189 GLN A C 1
ATOM 1509 O O . GLN A 1 189 ? 11.268 -14.468 -25.140 1.00 54.72 189 GLN A O 1
ATOM 1514 N N . PHE A 1 190 ? 11.012 -12.242 -25.287 1.00 59.94 190 PHE A N 1
ATOM 1515 C CA . PHE A 1 190 ? 9.830 -12.166 -24.422 1.00 59.94 190 PHE A CA 1
ATOM 1516 C C . PHE A 1 190 ? 8.921 -10.982 -24.786 1.00 59.94 190 PHE A C 1
ATOM 1518 O O . PHE A 1 190 ? 9.350 -9.998 -25.380 1.00 59.94 190 PHE A O 1
ATOM 1525 N N . THR A 1 191 ? 7.632 -11.066 -24.447 1.00 65.38 191 THR A N 1
ATOM 1526 C CA . THR A 1 191 ? 6.682 -9.976 -24.711 1.00 65.38 191 THR A CA 1
ATOM 1527 C C . THR A 1 191 ? 7.100 -8.736 -23.920 1.00 65.38 191 THR A C 1
ATOM 1529 O O . THR A 1 191 ? 7.159 -8.849 -22.703 1.00 65.38 191 THR A O 1
ATOM 1532 N N . PRO A 1 192 ? 7.347 -7.572 -24.556 1.00 64.50 192 PRO A N 1
ATOM 1533 C CA . PRO A 1 192 ? 7.921 -6.387 -23.904 1.00 64.50 192 PRO A CA 1
ATOM 1534 C C . PRO A 1 192 ? 7.037 -5.770 -22.811 1.00 64.50 192 PRO A C 1
ATOM 1536 O O . PRO A 1 192 ? 7.541 -5.011 -21.977 1.00 64.50 192 PRO A O 1
ATOM 1539 N N . ASP A 1 193 ? 5.747 -6.102 -22.831 1.00 81.50 193 ASP A N 1
ATOM 1540 C CA . ASP A 1 193 ? 4.724 -5.597 -21.931 1.00 81.50 193 ASP A CA 1
ATOM 1541 C C . ASP A 1 193 ? 3.960 -6.786 -21.332 1.00 81.50 193 ASP A C 1
ATOM 1543 O O . ASP A 1 193 ? 3.583 -7.720 -22.044 1.00 81.50 193 ASP A O 1
ATOM 1547 N N . ALA A 1 194 ? 3.702 -6.747 -20.028 1.00 85.94 194 ALA A N 1
ATOM 1548 C CA . ALA A 1 194 ? 2.964 -7.785 -19.315 1.00 85.94 194 ALA A CA 1
ATOM 1549 C C . ALA A 1 194 ? 1.878 -7.177 -18.425 1.00 85.94 194 ALA A C 1
ATOM 1551 O O . ALA A 1 194 ? 2.001 -6.039 -17.980 1.00 85.94 194 ALA A O 1
ATOM 1552 N N . LEU A 1 195 ? 0.830 -7.952 -18.146 1.00 89.25 195 LEU A N 1
ATOM 1553 C CA . LEU A 1 195 ? -0.178 -7.632 -17.137 1.00 89.25 195 LEU A CA 1
ATOM 1554 C C . LEU A 1 195 ? 0.156 -8.395 -15.849 1.00 89.25 195 LEU A C 1
ATOM 1556 O O . LEU A 1 195 ? 0.262 -9.620 -15.876 1.00 89.25 195 LEU A O 1
ATOM 1560 N N . ILE A 1 196 ? 0.309 -7.679 -14.738 1.00 88.19 196 ILE A N 1
ATOM 1561 C CA . ILE A 1 196 ? 0.407 -8.254 -13.390 1.00 88.19 196 ILE A CA 1
ATOM 1562 C C . ILE A 1 196 ? -0.977 -8.176 -12.742 1.00 88.19 196 ILE A C 1
ATOM 1564 O O . ILE A 1 196 ? -1.684 -7.185 -12.938 1.00 88.19 196 ILE A O 1
ATOM 1568 N N . VAL A 1 197 ? -1.361 -9.221 -12.005 1.00 86.25 197 VAL A N 1
ATOM 1569 C CA . VAL A 1 197 ? -2.620 -9.352 -11.250 1.00 86.25 197 VAL A CA 1
ATOM 1570 C C . VAL A 1 197 ? -2.308 -9.806 -9.831 1.00 86.25 197 VAL A C 1
ATOM 1572 O O . VAL A 1 197 ? -1.399 -10.658 -9.697 1.00 86.25 197 VAL A O 1
#

Sequence (197 aa):
MAAILKKLTKKCSGNSTIDIIIKNSEEFDDANPFPIESVRVKRLIKRFPEKINLIEKFAKEAYPIIHEDVLTLITDFLNFKLEHGSKIEKSIYKDMTVPKFVDRLLSKRPLVFCGIRDLHLLQGNHGKGCGGFEAIGKDGEERAPRIMKHYLTYDEMKVSALLGCSCYTLTLNKGDRYNKGITEEEINQFTPDALIV